Protein AF-A0A7R9F3F6-F1 (afdb_monomer)

Sequence (189 aa):
MHTLCLGWVWSHHSGGGHLGEFFTIHTPGDYVVSMATDPDNEYLFTGHTAGYVKTWLMKSYMVPEEHQSKVVMPKYRLQFPFLWKDRVEGRAKRAVREQPLPILLSSYRAHLEAVTHIEYLAESRIVISSSSDHTVRLWTVGGRYVGTLGTFHPWMNLQNDMEPQGPFRIPPDIKRVASSTTLKVNKQG

Structure (mmCIF, N/CA/C/O backbone):
data_AF-A0A7R9F3F6-F1
#
_entry.id   AF-A0A7R9F3F6-F1
#
loop_
_atom_site.group_PDB
_atom_site.id
_atom_site.type_symbol
_atom_site.label_atom_id
_atom_site.label_alt_id
_atom_site.label_comp_id
_atom_site.label_asym_id
_atom_site.label_entity_id
_atom_site.label_seq_id
_atom_site.pdbx_PDB_ins_code
_atom_site.Cartn_x
_atom_site.Cartn_y
_atom_site.Cartn_z
_atom_site.occupancy
_atom_site.B_iso_or_equiv
_atom_site.auth_seq_id
_atom_site.auth_comp_id
_atom_site.auth_asym_id
_atom_site.auth_atom_id
_atom_site.pdbx_PDB_model_num
ATOM 1 N N . MET A 1 1 ? 10.697 23.224 6.980 1.00 33.69 1 MET A N 1
ATOM 2 C CA . MET A 1 1 ? 9.275 22.947 6.689 1.00 33.69 1 MET A CA 1
ATOM 3 C C . MET A 1 1 ? 9.172 21.514 6.200 1.00 33.69 1 MET A C 1
ATOM 5 O O . MET A 1 1 ? 9.548 21.242 5.070 1.00 33.69 1 MET A O 1
ATOM 9 N N . HIS A 1 2 ? 8.788 20.579 7.071 1.00 37.72 2 HIS A N 1
ATOM 10 C CA . HIS A 1 2 ? 8.492 19.212 6.646 1.00 37.72 2 HIS A CA 1
ATOM 11 C C . HIS A 1 2 ? 7.093 19.219 6.037 1.00 37.72 2 HIS A C 1
ATOM 13 O O . HIS A 1 2 ? 6.129 19.480 6.749 1.00 37.72 2 HIS A O 1
ATOM 19 N N . THR A 1 3 ? 6.979 18.988 4.731 1.00 37.75 3 THR A N 1
ATOM 20 C CA . THR A 1 3 ? 5.676 18.775 4.104 1.00 37.75 3 THR A CA 1
ATOM 21 C C . THR A 1 3 ? 5.105 17.473 4.657 1.00 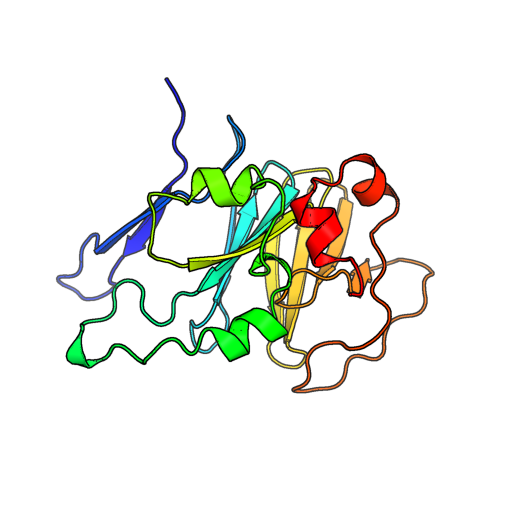37.75 3 THR A C 1
ATOM 23 O O . THR A 1 3 ? 5.650 16.396 4.413 1.00 37.75 3 THR A O 1
ATOM 26 N N . LEU A 1 4 ? 4.066 17.582 5.480 1.00 51.53 4 LEU A N 1
ATOM 27 C CA . LEU A 1 4 ? 3.307 16.447 5.985 1.00 51.53 4 LEU A CA 1
ATOM 28 C C . LEU A 1 4 ? 2.227 16.136 4.947 1.00 51.53 4 LEU A C 1
ATOM 30 O O . LEU A 1 4 ? 1.423 17.003 4.617 1.00 51.53 4 LEU A O 1
ATOM 34 N N . CYS A 1 5 ? 2.227 14.923 4.397 1.00 55.72 5 CYS A N 1
ATOM 35 C CA . CYS A 1 5 ? 1.107 14.442 3.596 1.00 55.72 5 CYS A CA 1
ATOM 36 C C . CYS A 1 5 ? 0.144 13.697 4.527 1.00 55.72 5 CYS A C 1
ATOM 38 O O . CYS A 1 5 ? 0.528 12.720 5.181 1.00 55.72 5 CYS A O 1
ATOM 40 N N . LEU A 1 6 ? -1.082 14.207 4.598 1.00 69.00 6 LEU A N 1
ATOM 41 C CA . LEU A 1 6 ? -2.168 13.710 5.436 1.00 69.00 6 LEU A CA 1
ATOM 42 C C . LEU A 1 6 ? -3.247 13.094 4.542 1.00 69.00 6 LEU A C 1
ATOM 44 O O . LEU A 1 6 ? -3.566 13.648 3.489 1.00 69.00 6 LEU A O 1
ATOM 48 N N . GLY A 1 7 ? -3.798 11.953 4.951 1.00 64.25 7 GLY A N 1
ATOM 49 C CA . GLY A 1 7 ? -5.061 11.442 4.421 1.00 64.25 7 GLY A CA 1
ATOM 50 C C . GLY A 1 7 ? -6.214 12.056 5.208 1.00 64.25 7 GLY A C 1
ATOM 51 O O . GLY A 1 7 ? -6.199 11.983 6.433 1.00 64.25 7 GLY A O 1
ATOM 52 N N . TRP A 1 8 ? -7.185 12.657 4.520 1.00 67.50 8 TRP A N 1
ATOM 53 C CA . TRP A 1 8 ? -8.327 13.340 5.135 1.00 67.50 8 TRP A CA 1
ATOM 54 C C . TRP A 1 8 ? -9.592 12.502 4.971 1.00 67.50 8 TRP A C 1
ATOM 56 O O . TRP A 1 8 ? -9.842 11.979 3.883 1.00 67.50 8 TRP A O 1
ATOM 66 N N . VAL A 1 9 ? -10.412 12.412 6.019 1.00 67.50 9 VAL A N 1
ATOM 67 C CA . VAL A 1 9 ? -11.717 11.737 5.970 1.00 67.50 9 VAL A CA 1
ATOM 68 C C . VAL A 1 9 ? -12.843 12.731 6.237 1.00 67.50 9 VAL A C 1
ATOM 70 O O . VAL A 1 9 ? -12.827 13.474 7.220 1.00 67.50 9 VAL A O 1
ATOM 73 N N . TRP A 1 10 ? -13.839 12.714 5.352 1.00 58.72 10 TRP A N 1
ATOM 74 C CA . TRP A 1 10 ? -14.970 13.639 5.351 1.00 58.72 10 TRP A CA 1
ATOM 75 C C . TRP A 1 10 ? -16.298 12.880 5.355 1.00 58.72 10 TRP A C 1
ATOM 77 O O . TRP A 1 10 ? -16.444 11.863 4.674 1.00 58.72 10 TRP A O 1
ATOM 87 N N . SER A 1 11 ? -17.281 13.397 6.094 1.00 64.06 11 SER A N 1
ATOM 88 C CA . SER A 1 11 ? -18.672 12.938 6.002 1.00 64.06 11 SER A CA 1
ATOM 89 C C . SER A 1 11 ? -19.415 13.693 4.899 1.00 64.06 11 SER A C 1
ATOM 91 O O . SER A 1 11 ? -19.304 14.911 4.809 1.00 64.06 11 SER A O 1
ATOM 93 N N . HIS A 1 12 ? -20.214 12.979 4.100 1.00 56.25 12 HIS A N 1
ATOM 94 C CA . HIS A 1 12 ? -21.051 13.561 3.041 1.00 56.25 12 HIS A CA 1
ATOM 95 C C . HIS A 1 12 ? -22.444 14.006 3.531 1.00 56.25 12 HIS A C 1
ATOM 97 O O . HIS A 1 12 ? -23.264 14.453 2.730 1.00 56.25 12 HIS A O 1
ATOM 103 N N . HIS A 1 13 ? -22.754 13.867 4.826 1.00 59.69 13 HIS A N 1
ATOM 104 C CA . HIS A 1 13 ? -24.037 14.315 5.375 1.00 59.69 13 HIS A CA 1
ATOM 105 C C . HIS A 1 13 ? -24.161 15.848 5.287 1.00 59.69 13 HIS A C 1
ATOM 107 O O . HIS A 1 13 ? -23.162 16.554 5.367 1.00 59.69 13 HIS A O 1
ATOM 113 N N . SER A 1 14 ? -25.376 16.393 5.185 1.00 54.81 14 SER A N 1
ATOM 114 C CA . SER A 1 14 ? -25.622 17.842 5.012 1.00 54.81 14 SER A CA 1
ATOM 115 C C . SER A 1 14 ? -25.168 18.729 6.186 1.00 54.81 14 SER A C 1
ATOM 117 O O . SER A 1 14 ? -25.105 19.945 6.047 1.00 54.81 14 SER A O 1
ATOM 119 N N . GLY A 1 15 ? -24.816 18.122 7.324 1.00 56.75 15 GLY A N 1
ATOM 120 C CA . GLY A 1 15 ? -24.130 18.755 8.462 1.00 56.75 15 GLY A CA 1
ATOM 121 C C . GLY A 1 15 ? -22.768 18.117 8.775 1.00 56.75 15 GLY A C 1
ATOM 122 O O . GLY A 1 15 ? -22.279 18.224 9.895 1.00 56.75 15 GLY A O 1
ATOM 123 N N . GLY A 1 16 ? -22.206 17.370 7.824 1.00 54.88 16 GLY A N 1
ATOM 124 C CA . GLY A 1 16 ? -20.934 16.669 7.943 1.00 54.88 16 GLY A CA 1
ATOM 125 C C . GLY A 1 16 ? -19.741 17.616 7.830 1.00 54.88 16 GLY A C 1
ATOM 126 O O . GLY A 1 16 ? -19.788 18.627 7.133 1.00 54.88 16 GLY A O 1
ATOM 127 N N . GLY A 1 17 ? -18.661 17.275 8.529 1.00 72.31 17 GLY A N 1
ATOM 128 C CA . GLY A 1 17 ? -17.404 18.017 8.519 1.00 72.31 17 GLY A CA 1
ATOM 129 C C . GLY A 1 17 ? -16.197 17.085 8.481 1.00 72.31 17 GLY A C 1
ATOM 130 O O . GLY A 1 17 ? -16.322 15.886 8.215 1.00 72.31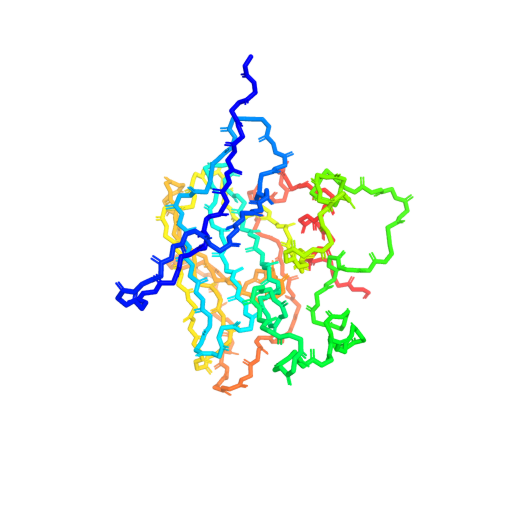 17 GLY A O 1
ATOM 131 N N . HIS A 1 18 ? -15.025 17.652 8.755 1.00 76.69 18 HIS A N 1
ATOM 132 C CA . HIS A 1 18 ? -13.788 16.900 8.927 1.00 76.69 18 HIS A CA 1
ATOM 133 C C . HIS A 1 18 ? -13.929 15.920 10.098 1.00 76.69 18 HIS A C 1
ATOM 135 O O . HIS A 1 18 ? -14.200 16.340 11.224 1.00 76.69 18 HIS A O 1
ATOM 141 N N . LEU A 1 19 ? -13.758 14.624 9.828 1.00 75.75 19 LEU A N 1
ATOM 142 C CA . LEU A 1 19 ? -13.844 13.576 10.849 1.00 75.75 19 LEU A CA 1
ATOM 143 C C . LEU A 1 19 ? -12.475 13.292 11.469 1.00 75.75 19 LEU A C 1
ATOM 145 O O . LEU A 1 19 ? -12.367 13.082 12.674 1.00 75.75 19 LEU A O 1
ATOM 149 N N . GLY A 1 20 ? -11.424 13.340 10.652 1.00 78.44 20 GLY A N 1
ATOM 150 C CA . GLY A 1 20 ? -10.050 13.296 11.116 1.00 78.44 20 GLY A CA 1
ATOM 151 C C . GLY A 1 20 ? -9.055 12.995 10.006 1.00 78.44 20 GLY A C 1
ATOM 152 O O . GLY A 1 20 ? -9.403 12.862 8.829 1.00 78.44 20 GLY A O 1
ATOM 153 N N . GLU A 1 21 ? -7.802 12.880 10.427 1.00 87.00 21 GLU A N 1
ATOM 154 C CA . GLU A 1 21 ? -6.649 12.754 9.551 1.00 87.00 21 GLU A CA 1
ATOM 155 C C . GLU A 1 21 ? -5.670 11.699 10.065 1.00 87.00 21 GLU A C 1
ATOM 157 O O . GLU A 1 21 ? -5.667 11.337 11.247 1.00 87.00 21 GLU A O 1
ATOM 162 N N . PHE A 1 22 ? -4.840 11.184 9.163 1.00 90.81 22 PHE A N 1
ATOM 163 C CA . PHE A 1 22 ? -3.745 10.293 9.519 1.00 90.81 22 PHE A CA 1
ATOM 164 C C . PHE A 1 22 ? -2.566 10.450 8.554 1.00 90.81 22 PHE A C 1
ATOM 166 O O . PHE A 1 22 ? -2.723 10.764 7.370 1.00 90.81 22 PHE A O 1
ATOM 173 N N . PHE A 1 23 ? -1.358 10.226 9.059 1.00 89.38 23 PHE A N 1
ATOM 174 C CA . PHE A 1 23 ? -0.125 10.253 8.288 1.00 89.38 23 PHE A CA 1
ATOM 175 C C . PHE A 1 23 ? -0.007 9.020 7.405 1.00 89.38 23 PHE A C 1
ATOM 177 O O . PHE A 1 23 ? -0.145 7.878 7.856 1.00 89.38 23 PHE A O 1
ATOM 184 N N . THR A 1 24 ? 0.324 9.259 6.139 1.00 86.81 24 THR A N 1
ATOM 185 C CA . THR A 1 24 ? 0.445 8.207 5.125 1.00 86.81 24 THR A CA 1
ATOM 186 C C . THR A 1 24 ? 1.886 7.993 4.665 1.00 86.81 24 THR A C 1
ATOM 188 O O . THR A 1 24 ? 2.233 6.916 4.175 1.00 86.81 24 THR A O 1
ATOM 191 N N . ILE A 1 25 ? 2.761 8.985 4.839 1.00 88.69 25 ILE A N 1
ATOM 192 C CA . ILE A 1 25 ? 4.124 8.994 4.293 1.00 88.69 25 ILE A CA 1
ATOM 193 C C . ILE A 1 25 ? 5.174 8.499 5.288 1.00 88.69 25 ILE A C 1
ATOM 195 O O . ILE A 1 25 ? 5.030 8.588 6.500 1.00 88.69 25 ILE A O 1
ATOM 199 N N . HIS A 1 26 ? 6.271 7.964 4.755 1.00 87.06 26 HIS A N 1
ATOM 200 C CA . HIS A 1 26 ? 7.421 7.506 5.551 1.00 87.06 26 HIS A CA 1
ATOM 201 C C . HIS A 1 26 ? 8.774 7.868 4.919 1.00 87.06 26 HIS A C 1
ATOM 203 O O . HIS A 1 26 ? 9.827 7.439 5.396 1.00 87.06 26 HIS A O 1
ATOM 209 N N . THR A 1 27 ? 8.736 8.633 3.826 1.00 83.69 27 THR A N 1
ATOM 210 C CA . THR A 1 27 ? 9.896 9.163 3.112 1.00 83.69 27 THR A CA 1
ATOM 211 C C . THR A 1 27 ? 9.677 10.670 2.945 1.00 83.69 27 THR A C 1
ATOM 213 O O . THR A 1 27 ? 8.577 11.064 2.562 1.00 83.69 27 THR A O 1
ATOM 216 N N . PRO A 1 28 ? 10.662 11.528 3.262 1.00 84.81 28 PRO A N 1
ATOM 217 C CA . PRO A 1 28 ? 10.527 12.967 3.050 1.00 84.81 28 PRO A CA 1
ATOM 218 C C . PRO A 1 28 ? 10.270 13.303 1.576 1.00 84.81 28 PRO A C 1
ATOM 220 O O . PRO A 1 28 ? 10.917 12.730 0.703 1.00 84.81 28 PRO A O 1
ATOM 223 N N . GLY A 1 29 ? 9.349 14.234 1.310 1.00 84.81 29 GLY A N 1
ATOM 224 C CA . GLY A 1 29 ? 8.980 14.640 -0.055 1.00 84.81 29 GLY A CA 1
ATOM 225 C C . GLY A 1 29 ? 8.086 13.644 -0.803 1.00 84.81 29 GLY A C 1
ATOM 226 O O . GLY A 1 29 ? 7.850 13.819 -1.995 1.00 84.81 29 GLY A O 1
ATOM 227 N N . ASP A 1 30 ? 7.605 12.606 -0.119 1.00 91.38 30 ASP A N 1
ATOM 228 C CA . ASP A 1 30 ? 6.607 11.680 -0.644 1.00 91.38 30 ASP A CA 1
ATOM 229 C C . ASP A 1 30 ? 5.192 12.252 -0.471 1.00 91.38 30 ASP A C 1
ATOM 231 O O . ASP A 1 30 ? 4.932 12.994 0.480 1.00 91.38 30 ASP A O 1
ATOM 235 N N . TYR A 1 31 ? 4.277 11.886 -1.366 1.00 92.94 31 TYR A N 1
ATOM 236 C CA . TYR A 1 31 ? 2.870 12.292 -1.327 1.00 92.94 31 TYR A CA 1
ATOM 237 C C . TYR A 1 31 ? 1.980 11.148 -1.788 1.00 92.94 31 TYR A C 1
ATOM 239 O O . TYR A 1 31 ? 2.375 10.371 -2.657 1.00 92.94 31 TYR A O 1
ATOM 247 N N . VAL A 1 32 ? 0.765 11.074 -1.248 1.00 96.00 32 VAL A N 1
ATOM 248 C CA . VAL A 1 32 ? -0.289 10.223 -1.808 1.00 96.00 32 VAL A CA 1
ATOM 249 C C . VAL A 1 32 ? -0.866 10.919 -3.034 1.00 96.00 32 VAL A C 1
ATOM 251 O O . VAL A 1 32 ? -1.263 12.078 -2.960 1.00 96.00 32 VAL A O 1
ATOM 254 N N . VAL A 1 33 ? -0.892 10.211 -4.157 1.00 96.06 33 VAL A N 1
ATOM 255 C CA . VAL A 1 33 ? -1.382 10.714 -5.453 1.00 96.06 33 VAL A CA 1
ATOM 256 C C . VAL A 1 33 ? -2.526 9.884 -6.021 1.00 96.06 33 VAL A C 1
ATOM 258 O O . VAL A 1 33 ? -3.222 10.342 -6.920 1.00 96.06 33 VAL A O 1
ATOM 261 N N . SER A 1 34 ? -2.749 8.684 -5.492 1.00 96.50 34 SER A N 1
ATOM 262 C CA . SER A 1 34 ? -3.860 7.817 -5.876 1.00 96.50 34 SER A CA 1
ATOM 263 C C . SER A 1 34 ? -4.370 7.040 -4.667 1.00 96.50 34 SER A C 1
ATOM 265 O O . SER A 1 34 ? -3.609 6.718 -3.749 1.00 96.50 34 SER A O 1
ATOM 267 N N . MET A 1 35 ? -5.675 6.774 -4.638 1.00 97.38 35 MET A N 1
ATOM 268 C CA . MET A 1 35 ? -6.341 6.055 -3.555 1.00 97.38 35 MET A CA 1
ATOM 269 C C . MET A 1 35 ? -7.449 5.168 -4.123 1.00 97.38 35 MET A C 1
ATOM 271 O O . MET A 1 35 ? -8.126 5.571 -5.065 1.00 97.38 35 MET A O 1
ATOM 275 N N . ALA A 1 36 ? -7.646 3.995 -3.529 1.00 97.44 36 ALA A N 1
ATOM 276 C CA . ALA A 1 36 ? -8.754 3.092 -3.834 1.00 97.44 36 ALA A CA 1
ATOM 277 C C . ALA A 1 36 ? -9.196 2.349 -2.571 1.00 97.44 36 ALA A C 1
ATOM 279 O O . ALA A 1 36 ? -8.427 2.234 -1.616 1.00 97.44 36 ALA A O 1
ATOM 280 N N . THR A 1 37 ? -10.416 1.825 -2.576 1.00 97.12 37 THR A N 1
ATOM 281 C CA . THR A 1 37 ? -10.992 1.043 -1.473 1.00 97.12 37 THR A CA 1
ATOM 282 C C . THR A 1 37 ? -11.588 -0.254 -2.011 1.00 97.12 37 THR A C 1
ATOM 284 O O . THR A 1 37 ? -11.842 -0.366 -3.213 1.00 97.12 37 THR A O 1
ATOM 287 N N . ASP A 1 38 ? -11.785 -1.241 -1.145 1.00 95.44 38 ASP A N 1
ATOM 288 C CA . ASP A 1 38 ? -12.589 -2.421 -1.457 1.00 95.44 38 ASP A CA 1
ATOM 289 C C . ASP A 1 38 ? -14.094 -2.144 -1.242 1.00 95.44 38 ASP A C 1
ATOM 291 O O . ASP A 1 38 ? -14.447 -1.173 -0.566 1.00 95.44 38 ASP A O 1
ATOM 295 N N . PRO A 1 39 ? -15.005 -2.975 -1.790 1.00 94.06 39 PRO A N 1
ATOM 296 C CA . PRO A 1 39 ? -16.452 -2.756 -1.674 1.00 94.06 39 PRO A CA 1
ATOM 297 C C . PRO A 1 39 ? -16.965 -2.654 -0.230 1.00 94.06 39 PRO A C 1
ATOM 299 O O . PRO A 1 39 ? -17.932 -1.939 0.024 1.00 94.06 39 PRO A O 1
ATOM 302 N N . ASP A 1 40 ? -16.297 -3.330 0.710 1.00 91.81 40 ASP A N 1
ATOM 303 C CA . ASP A 1 40 ? -16.667 -3.347 2.128 1.00 91.81 40 ASP A CA 1
ATOM 304 C C . ASP A 1 40 ? -16.021 -2.208 2.939 1.00 91.81 40 ASP A C 1
ATOM 306 O O . ASP A 1 40 ? -16.283 -2.077 4.137 1.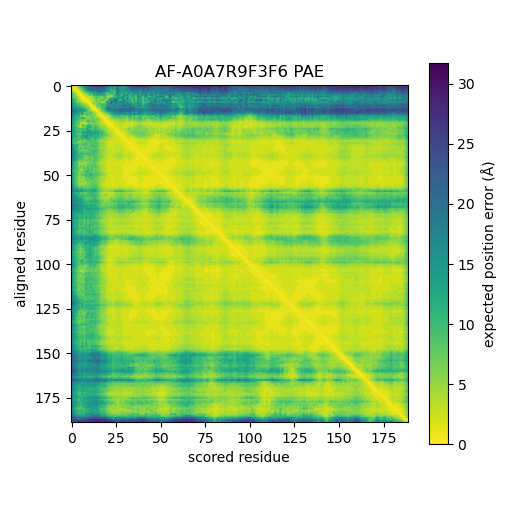00 91.81 40 ASP A O 1
ATOM 310 N N . ASN A 1 41 ? -15.169 -1.382 2.318 1.00 91.06 41 ASN A N 1
ATOM 311 C CA . ASN A 1 41 ? -14.328 -0.385 2.991 1.00 91.06 41 ASN A CA 1
ATOM 312 C C . ASN A 1 41 ? -13.512 -0.972 4.162 1.00 91.06 41 ASN A C 1
ATOM 314 O O . ASN A 1 41 ? -13.267 -0.302 5.170 1.00 91.06 41 ASN A O 1
ATOM 318 N N . GLU A 1 42 ? -13.085 -2.233 4.056 1.00 93.19 42 GLU A N 1
ATOM 319 C CA . GLU A 1 42 ? -12.166 -2.853 5.010 1.00 93.19 42 GLU A CA 1
ATOM 320 C C . GLU A 1 42 ? -10.741 -2.321 4.791 1.00 93.19 42 GLU A C 1
ATOM 322 O O . GLU A 1 42 ? -10.014 -2.086 5.764 1.00 93.19 42 GLU A O 1
ATOM 327 N N . TYR A 1 43 ? -10.359 -2.069 3.539 1.00 96.06 43 TYR A N 1
ATOM 328 C CA . TYR A 1 43 ? -9.021 -1.675 3.121 1.00 96.06 43 TYR A CA 1
ATOM 329 C C . TYR A 1 43 ? -9.015 -0.352 2.368 1.00 96.06 43 TYR A C 1
ATOM 331 O O . TYR A 1 43 ? -9.742 -0.161 1.403 1.00 96.06 43 TYR A O 1
ATOM 339 N N . LEU A 1 44 ? -8.074 0.514 2.730 1.00 97.38 44 LEU A N 1
ATOM 340 C CA . LEU A 1 44 ? -7.691 1.651 1.904 1.00 97.38 44 LEU A CA 1
ATOM 341 C C . LEU A 1 44 ? -6.315 1.397 1.291 1.00 97.38 44 LEU A C 1
ATOM 343 O O . LEU A 1 44 ? -5.332 1.173 2.004 1.00 97.38 44 LEU A O 1
ATOM 347 N N . PHE A 1 45 ? -6.238 1.479 -0.030 1.00 97.88 45 PHE A N 1
ATOM 348 C CA . PHE A 1 45 ? -5.004 1.405 -0.799 1.00 97.88 45 PHE A CA 1
ATOM 349 C C . PHE A 1 45 ? -4.544 2.815 -1.149 1.00 97.88 45 PHE A C 1
ATOM 351 O O . PHE A 1 45 ? -5.322 3.599 -1.687 1.00 97.88 45 PHE A O 1
ATOM 358 N N . THR A 1 46 ? -3.286 3.148 -0.863 1.00 98.12 46 THR A N 1
ATOM 359 C CA . THR A 1 46 ? -2.705 4.454 -1.208 1.00 98.12 46 THR A CA 1
ATOM 360 C C . THR A 1 46 ? -1.478 4.283 -2.090 1.00 98.12 46 THR A C 1
ATOM 362 O O . THR A 1 46 ? -0.593 3.478 -1.788 1.00 98.12 46 THR A O 1
ATOM 365 N N . GLY A 1 47 ? -1.422 5.054 -3.173 1.00 97.62 47 GLY A N 1
ATOM 366 C CA . GLY A 1 47 ? -0.329 5.109 -4.134 1.00 97.62 47 GLY A CA 1
ATOM 367 C C . GLY A 1 47 ? 0.460 6.393 -3.987 1.00 97.62 47 GLY A C 1
ATOM 368 O O . GLY A 1 47 ? -0.103 7.477 -3.837 1.00 97.62 47 GLY A O 1
ATOM 369 N N . HIS A 1 48 ? 1.778 6.248 -3.980 1.00 97.50 48 HIS A N 1
ATOM 370 C CA . HIS A 1 48 ? 2.698 7.295 -3.566 1.00 97.50 48 HIS A CA 1
ATOM 371 C C . HIS A 1 48 ? 3.568 7.798 -4.724 1.00 97.50 48 HIS A C 1
ATOM 373 O O . HIS A 1 48 ? 3.896 7.038 -5.640 1.00 97.50 48 HIS A O 1
ATOM 379 N N . THR A 1 49 ? 4.013 9.057 -4.659 1.00 96.81 49 THR A N 1
ATOM 380 C CA . THR A 1 49 ? 4.970 9.630 -5.627 1.00 96.81 49 THR A CA 1
ATOM 381 C C . THR A 1 49 ? 6.308 8.904 -5.599 1.00 96.81 49 THR A C 1
ATOM 383 O O . THR A 1 49 ? 6.941 8.722 -6.635 1.00 96.81 49 THR A O 1
ATOM 386 N N . ALA A 1 50 ? 6.716 8.397 -4.435 1.00 95.00 50 ALA A N 1
ATOM 387 C CA . ALA A 1 50 ? 7.884 7.543 -4.298 1.00 95.00 50 ALA A CA 1
ATOM 388 C C . ALA A 1 50 ? 7.604 6.071 -4.674 1.00 95.00 50 ALA A C 1
ATOM 390 O O . ALA A 1 50 ? 8.265 5.190 -4.136 1.00 95.00 50 ALA A O 1
ATOM 391 N N . GLY A 1 51 ? 6.619 5.746 -5.515 1.00 95.62 51 GLY A N 1
ATOM 392 C CA . GLY A 1 51 ? 6.391 4.381 -6.023 1.00 95.62 51 GLY A CA 1
ATOM 393 C C . GLY A 1 51 ? 5.996 3.336 -4.977 1.00 95.62 51 GLY A C 1
ATOM 394 O O . GLY A 1 51 ? 6.086 2.131 -5.224 1.00 95.62 51 GLY A O 1
ATOM 395 N N . TYR A 1 52 ? 5.601 3.776 -3.784 1.00 96.50 52 TYR A N 1
ATOM 396 C CA . TYR A 1 52 ? 5.084 2.897 -2.743 1.00 96.50 52 TYR A CA 1
ATOM 397 C C . TYR A 1 52 ? 3.585 2.689 -2.911 1.00 96.50 52 TYR A C 1
ATOM 399 O O . TYR A 1 52 ? 2.848 3.616 -3.239 1.00 96.50 52 TYR A O 1
ATOM 407 N N . VAL A 1 53 ? 3.148 1.475 -2.597 1.00 97.44 53 VAL A N 1
ATOM 408 C CA . VAL A 1 53 ? 1.751 1.189 -2.295 1.00 97.44 53 VAL A CA 1
ATOM 409 C C . VAL A 1 53 ? 1.660 0.813 -0.823 1.00 97.44 53 VAL A C 1
ATOM 411 O O . VAL A 1 53 ? 2.516 0.094 -0.282 1.00 97.44 53 VAL A O 1
ATOM 414 N N . LYS A 1 54 ? 0.640 1.343 -0.155 1.00 97.25 54 LYS A N 1
ATOM 415 C CA . LYS A 1 54 ? 0.309 1.004 1.227 1.00 97.25 54 LYS A CA 1
ATOM 416 C C . LYS A 1 54 ? -1.127 0.531 1.315 1.00 97.25 54 LYS A C 1
ATOM 418 O O . LYS A 1 54 ? -1.978 0.983 0.558 1.00 97.25 54 LYS A O 1
ATOM 423 N N . THR A 1 55 ? -1.363 -0.348 2.277 1.00 97.62 55 THR A N 1
ATOM 424 C CA . THR A 1 55 ? -2.688 -0.880 2.587 1.00 97.62 55 THR A CA 1
ATOM 425 C C . THR A 1 55 ? -2.988 -0.591 4.047 1.00 97.62 55 THR A C 1
ATOM 427 O O . THR A 1 55 ? -2.190 -0.950 4.920 1.00 97.62 55 THR A O 1
ATOM 430 N N . TRP A 1 56 ? -4.123 0.043 4.309 1.00 97.06 56 TRP A N 1
ATOM 431 C CA . TRP A 1 56 ? -4.569 0.474 5.631 1.00 97.06 56 TRP A CA 1
ATOM 432 C C . TRP A 1 56 ? -5.859 -0.245 6.010 1.00 97.06 56 TRP A C 1
ATOM 434 O O . TRP A 1 56 ? -6.732 -0.410 5.164 1.00 97.06 56 TRP A O 1
ATOM 444 N N . LEU A 1 57 ? -5.987 -0.658 7.271 1.00 95.88 57 LEU A N 1
ATOM 445 C CA . LEU A 1 57 ? -7.229 -1.214 7.808 1.00 95.88 57 LEU A CA 1
ATOM 446 C C . LEU A 1 57 ? -8.168 -0.081 8.222 1.00 95.88 57 LEU A C 1
ATOM 448 O O . LEU A 1 57 ? -7.882 0.626 9.192 1.00 95.88 57 LEU A O 1
ATOM 452 N N . MET A 1 58 ? -9.301 0.036 7.538 1.00 93.44 58 MET A N 1
ATOM 453 C CA . MET A 1 58 ? -10.288 1.100 7.756 1.00 93.44 58 MET A CA 1
ATOM 454 C C . MET A 1 58 ? -11.475 0.666 8.622 1.00 93.44 58 MET A C 1
ATOM 456 O O . MET A 1 58 ? -12.180 1.516 9.152 1.00 93.44 58 MET A O 1
ATOM 460 N N . LYS A 1 59 ? -11.642 -0.641 8.860 1.00 87.12 59 LYS A N 1
ATOM 461 C CA . LYS A 1 59 ? -12.793 -1.265 9.546 1.00 87.12 59 LYS A CA 1
ATOM 462 C C . LYS A 1 59 ? -13.212 -0.655 10.899 1.00 87.12 59 LYS A C 1
ATOM 464 O O . LYS A 1 59 ? -14.355 -0.815 11.317 1.00 87.12 59 LYS A O 1
ATOM 469 N N . SER A 1 60 ? -12.294 -0.001 11.604 1.00 83.44 60 SER A N 1
ATOM 470 C CA . SER A 1 60 ? -12.552 0.642 12.905 1.00 83.44 60 SER A CA 1
ATOM 471 C C . SER A 1 60 ? -12.159 2.120 12.916 1.00 83.44 60 SER A C 1
ATOM 473 O O . SER A 1 60 ? -12.149 2.749 13.971 1.00 83.44 60 SER A O 1
ATOM 475 N N . TYR A 1 61 ? -11.776 2.679 11.770 1.00 88.81 61 TYR A N 1
ATOM 476 C CA . TYR A 1 61 ? -11.315 4.055 11.682 1.00 88.81 61 TYR A CA 1
ATOM 477 C C . TYR A 1 61 ? -12.502 4.992 11.469 1.00 88.81 61 TYR A C 1
ATOM 479 O O . TYR A 1 61 ? -13.235 4.845 10.498 1.00 88.81 61 TYR A O 1
ATOM 487 N N . MET A 1 62 ? -12.680 5.956 12.378 1.00 84.44 62 MET A N 1
ATOM 488 C CA . MET A 1 62 ? -13.779 6.935 12.346 1.00 84.44 62 MET A CA 1
ATOM 489 C C . MET A 1 62 ? -15.187 6.313 12.378 1.00 84.44 62 MET A C 1
ATOM 491 O O . MET A 1 62 ? -16.152 6.916 11.916 1.00 84.44 62 MET A O 1
ATOM 495 N N . VAL A 1 63 ? -15.310 5.116 12.961 1.00 85.00 63 VAL A N 1
ATOM 496 C CA . VAL A 1 63 ? -16.591 4.439 13.202 1.00 85.00 63 VAL A CA 1
ATOM 497 C C . VAL A 1 63 ? -16.993 4.641 14.673 1.00 85.00 63 VAL A C 1
ATOM 499 O O . VAL A 1 63 ? -16.143 4.430 15.547 1.00 85.00 63 VAL A O 1
ATOM 502 N N . PRO A 1 64 ? -18.251 5.028 14.978 1.00 84.69 64 PRO A N 1
ATOM 503 C CA . PRO A 1 64 ? -18.748 5.127 16.354 1.00 84.69 64 PRO A CA 1
ATOM 504 C C . PRO A 1 64 ? -18.529 3.828 17.136 1.00 84.69 64 PRO A C 1
ATOM 506 O O . PRO A 1 64 ? -18.680 2.749 16.571 1.00 84.69 64 PRO A O 1
ATOM 509 N N . GLU A 1 65 ? -18.194 3.917 18.425 1.00 82.88 65 GLU A N 1
ATOM 510 C CA . GLU A 1 65 ? -17.803 2.761 19.257 1.00 82.88 65 GLU A CA 1
ATOM 511 C C . GLU A 1 65 ? -18.850 1.633 19.258 1.00 82.88 65 GLU A C 1
ATOM 513 O O . GLU A 1 65 ? -18.507 0.461 19.142 1.00 82.88 65 GLU A O 1
ATOM 518 N N . GLU A 1 66 ? -20.130 1.998 19.261 1.00 85.38 66 GLU A N 1
ATOM 519 C CA . GLU A 1 66 ? -21.282 1.091 19.150 1.00 85.38 66 GLU A CA 1
ATOM 520 C C . GLU A 1 66 ? -21.305 0.249 17.854 1.00 85.38 66 GLU A C 1
ATOM 522 O O . GLU A 1 66 ? -21.836 -0.860 17.844 1.00 85.38 66 GLU A O 1
ATOM 527 N N . HIS A 1 67 ? -20.697 0.750 16.774 1.00 82.00 67 HIS A N 1
ATOM 528 C CA . HIS A 1 67 ? -20.622 0.109 15.459 1.00 82.00 67 HIS A CA 1
ATOM 529 C C . HIS A 1 67 ? -19.228 -0.474 15.168 1.00 82.00 67 HIS A C 1
ATOM 531 O O . HIS A 1 67 ? -18.996 -1.034 14.092 1.00 82.00 67 HIS A O 1
ATOM 537 N N . GLN A 1 68 ? -18.272 -0.357 16.098 1.00 82.62 68 GLN A N 1
ATOM 538 C CA . GLN A 1 68 ? -16.927 -0.883 15.892 1.00 82.62 68 GLN A CA 1
ATOM 539 C C . GLN A 1 68 ? -16.923 -2.409 15.961 1.00 82.62 68 GLN A C 1
ATOM 541 O O . GLN A 1 68 ? -17.196 -3.032 16.986 1.00 82.62 68 GLN A O 1
ATOM 546 N N . SER A 1 69 ? -16.521 -3.036 14.859 1.00 81.50 69 SER A N 1
ATOM 547 C CA . SER A 1 69 ? -16.244 -4.470 14.858 1.00 81.50 69 SER A CA 1
ATOM 548 C C . SER A 1 69 ? -14.868 -4.768 15.465 1.00 81.50 69 SER A C 1
ATOM 550 O O . SER A 1 69 ? -13.890 -4.046 15.252 1.00 81.50 69 SER A O 1
ATOM 552 N N . LYS A 1 70 ? -14.768 -5.873 16.211 1.00 84.56 70 LYS A N 1
ATOM 553 C CA . LYS A 1 70 ? -13.504 -6.309 16.814 1.00 84.56 70 LYS A CA 1
ATOM 554 C C . LYS A 1 70 ? -12.493 -6.709 15.736 1.00 84.56 70 LYS A C 1
ATOM 556 O O . LYS A 1 70 ? -12.713 -7.647 14.969 1.00 84.56 70 LYS A O 1
ATOM 561 N N . VAL A 1 71 ? -11.327 -6.064 15.743 1.00 89.00 71 VAL A N 1
ATOM 562 C CA . VAL A 1 71 ? -10.213 -6.401 14.847 1.00 89.00 71 VAL A CA 1
ATOM 563 C C . VAL A 1 71 ? -9.552 -7.715 15.279 1.00 89.00 71 VAL A C 1
ATOM 565 O O . VAL A 1 71 ? -8.847 -7.792 16.287 1.00 89.00 71 VAL A O 1
ATOM 568 N N . VAL A 1 72 ? -9.735 -8.771 14.483 1.00 90.88 72 VAL A N 1
ATOM 569 C CA . VAL A 1 72 ? -9.099 -10.080 14.701 1.00 90.88 72 VAL A CA 1
ATOM 570 C C . VAL A 1 72 ? -7.699 -10.091 14.081 1.00 90.88 72 VAL A C 1
ATOM 572 O O . VAL A 1 72 ? -7.485 -10.561 12.965 1.00 90.88 72 VAL A O 1
ATOM 575 N N . MET A 1 73 ? -6.715 -9.581 14.824 1.00 91.94 73 MET A N 1
ATOM 576 C CA . MET A 1 73 ? -5.324 -9.480 14.356 1.00 91.94 73 MET A CA 1
ATOM 577 C C . MET A 1 73 ? -4.688 -10.790 13.840 1.00 91.94 73 MET A C 1
ATOM 579 O O . MET A 1 73 ? -3.880 -10.703 12.915 1.00 91.94 73 MET A O 1
ATOM 583 N N . PRO A 1 74 ? -4.991 -11.996 14.371 1.00 93.50 74 PRO A N 1
ATOM 584 C CA . PRO A 1 74 ? -4.468 -13.242 13.804 1.00 93.50 74 PRO A CA 1
ATOM 585 C C . PRO A 1 74 ? -4.799 -13.441 12.316 1.00 93.50 74 PRO A C 1
ATOM 587 O O . PRO A 1 74 ? -3.907 -13.825 11.563 1.00 93.50 74 PRO A O 1
ATOM 590 N N . LYS A 1 75 ? -6.019 -13.093 11.870 1.00 91.31 75 LYS A N 1
ATOM 591 C CA . LYS A 1 75 ? -6.429 -13.152 10.451 1.00 91.31 75 LYS A CA 1
ATOM 592 C C . LYS A 1 75 ? -5.507 -12.284 9.592 1.00 91.31 75 LYS A C 1
ATOM 594 O O . LYS A 1 75 ? -4.904 -12.763 8.637 1.00 91.31 75 LYS A O 1
ATOM 599 N N . TYR A 1 76 ? -5.332 -11.023 9.984 1.00 93.69 76 TYR A N 1
ATOM 600 C CA . TYR A 1 76 ? -4.497 -10.080 9.241 1.00 93.69 76 TYR A CA 1
ATOM 601 C C . TYR A 1 76 ? -3.016 -10.473 9.263 1.00 93.69 76 TYR A C 1
ATOM 603 O O . TYR A 1 76 ? -2.318 -10.295 8.275 1.00 93.69 76 TYR A O 1
ATOM 611 N N . ARG A 1 77 ? -2.506 -11.072 10.344 1.00 93.00 77 ARG A N 1
ATOM 612 C CA . ARG A 1 77 ? -1.115 -11.555 10.366 1.00 93.00 77 ARG A CA 1
ATOM 613 C C . ARG A 1 77 ? -0.857 -12.702 9.391 1.00 93.00 77 ARG A C 1
ATOM 615 O O . ARG A 1 77 ? 0.274 -12.825 8.937 1.00 93.00 77 ARG A O 1
ATOM 622 N N . LEU A 1 78 ? -1.856 -13.521 9.064 1.00 89.06 78 LEU A N 1
ATOM 623 C CA . LEU A 1 78 ? -1.714 -14.567 8.044 1.00 89.06 78 LEU A CA 1
ATOM 624 C C . LEU A 1 78 ? -1.658 -13.967 6.633 1.00 89.06 78 LEU A C 1
ATOM 626 O O . LEU A 1 78 ? -0.844 -14.385 5.813 1.00 89.06 78 LEU A O 1
ATOM 630 N N . GLN A 1 79 ? -2.481 -12.951 6.376 1.00 90.12 79 GLN A N 1
ATOM 631 C CA . GLN A 1 79 ? -2.594 -12.319 5.061 1.00 90.12 79 GLN A CA 1
ATOM 632 C C . GLN A 1 79 ? -1.481 -11.296 4.778 1.00 90.12 79 GLN A C 1
ATOM 634 O O . GLN A 1 79 ? -1.014 -11.181 3.645 1.00 90.12 79 GLN A O 1
ATOM 639 N N . PHE A 1 80 ? -1.011 -10.584 5.806 1.00 93.69 80 PHE A N 1
ATOM 640 C CA . PHE A 1 80 ? -0.088 -9.458 5.687 1.00 93.69 80 PHE A CA 1
ATOM 641 C C . PHE A 1 80 ? 1.257 -9.746 6.377 1.00 93.69 80 PHE A C 1
ATOM 643 O O . PHE A 1 80 ? 1.420 -9.459 7.570 1.00 93.69 80 PHE A O 1
ATOM 650 N N . PRO A 1 81 ? 2.284 -10.222 5.638 1.00 91.12 81 PRO A N 1
ATOM 651 C CA . PRO A 1 81 ? 3.613 -10.491 6.201 1.00 91.12 81 PRO A CA 1
ATOM 652 C C . PRO A 1 81 ? 4.264 -9.275 6.850 1.00 91.12 81 PRO A C 1
ATOM 654 O O . PRO A 1 81 ? 5.078 -9.394 7.768 1.00 91.12 81 PRO A O 1
ATOM 657 N N . PHE A 1 82 ? 3.898 -8.076 6.395 1.00 92.38 82 PHE A N 1
ATOM 658 C CA . PHE A 1 82 ? 4.340 -6.821 6.985 1.00 92.38 82 PHE A CA 1
ATOM 659 C C . PHE A 1 82 ? 4.118 -6.798 8.507 1.00 92.38 82 PHE A C 1
ATOM 661 O O . PHE A 1 82 ? 5.030 -6.402 9.237 1.00 92.38 82 PHE A O 1
ATOM 668 N N . LEU A 1 83 ? 2.997 -7.332 9.005 1.00 92.75 83 LEU A N 1
ATOM 669 C CA . LEU A 1 83 ? 2.634 -7.349 10.428 1.00 92.75 83 LEU A CA 1
ATOM 670 C C . LEU A 1 83 ? 3.457 -8.312 11.296 1.00 92.75 83 LEU A C 1
ATOM 672 O O . LEU A 1 83 ? 3.361 -8.249 12.524 1.00 92.75 83 LEU A O 1
ATOM 676 N N . TRP A 1 84 ? 4.273 -9.194 10.713 1.00 90.75 84 TRP A N 1
ATOM 677 C CA . TRP A 1 84 ? 5.112 -10.099 11.503 1.00 90.75 84 TRP A CA 1
ATOM 678 C C . TRP A 1 84 ? 6.136 -9.331 12.340 1.00 90.75 84 TRP A C 1
ATOM 680 O O . TRP A 1 84 ? 6.502 -8.195 12.013 1.00 90.75 84 TRP A O 1
ATOM 690 N N . LYS A 1 85 ? 6.624 -9.962 13.408 1.00 87.56 85 LYS A N 1
ATOM 691 C CA . LYS A 1 85 ? 7.640 -9.372 14.283 1.00 87.56 85 LYS A CA 1
ATOM 692 C C . LYS A 1 85 ? 8.921 -9.102 13.490 1.00 87.56 85 LYS A C 1
ATOM 694 O O . LYS A 1 85 ? 9.390 -9.967 12.756 1.00 87.56 85 LYS A O 1
ATOM 699 N N . ASP A 1 86 ? 9.467 -7.899 13.634 1.00 85.31 86 ASP A N 1
ATOM 700 C CA . ASP A 1 86 ? 10.739 -7.526 13.021 1.00 85.31 86 ASP A CA 1
ATOM 701 C C . ASP A 1 86 ? 11.870 -7.627 14.041 1.00 85.31 86 ASP A C 1
ATOM 703 O O . ASP A 1 86 ? 11.683 -7.326 15.219 1.00 85.31 86 ASP A O 1
ATOM 707 N N . ARG A 1 87 ? 13.067 -8.004 13.578 1.00 84.25 87 ARG A N 1
ATOM 708 C CA . ARG A 1 87 ? 14.294 -7.854 14.375 1.00 84.25 87 ARG A CA 1
ATOM 709 C C . ARG A 1 87 ? 14.692 -6.380 14.506 1.00 84.25 87 ARG A C 1
ATOM 711 O O . ARG A 1 87 ? 15.199 -5.977 15.544 1.00 84.25 87 ARG A O 1
ATOM 718 N N . VAL A 1 88 ? 14.472 -5.599 13.446 1.00 85.69 88 VAL A N 1
ATOM 719 C CA . VAL A 1 88 ? 14.709 -4.151 13.379 1.00 85.69 88 VAL A CA 1
ATOM 720 C C . VAL A 1 88 ? 13.539 -3.512 12.641 1.00 85.69 88 VAL A C 1
ATOM 722 O O . VAL A 1 88 ? 13.226 -3.913 11.519 1.00 85.69 88 VAL A O 1
ATOM 725 N N . GLU A 1 89 ? 12.898 -2.518 13.251 1.00 86.00 89 GLU A N 1
ATOM 726 C CA . GLU A 1 89 ? 11.722 -1.872 12.668 1.00 86.00 89 GLU A CA 1
ATOM 727 C C . GLU A 1 89 ? 12.058 -1.073 11.400 1.00 86.00 89 GLU A C 1
ATOM 729 O O . GLU A 1 89 ? 12.888 -0.153 11.384 1.00 86.00 89 GLU A O 1
ATOM 734 N N . GLY A 1 90 ? 11.364 -1.409 10.311 1.00 86.81 90 GLY A N 1
ATOM 735 C CA . GLY A 1 90 ? 11.463 -0.689 9.045 1.00 86.81 90 GLY A CA 1
ATOM 736 C C . GLY A 1 90 ? 10.938 0.748 9.138 1.00 86.81 90 GLY A C 1
ATOM 737 O O . GLY A 1 90 ? 10.119 1.077 9.996 1.00 86.81 90 GLY A O 1
ATOM 738 N N . ARG A 1 91 ? 11.375 1.612 8.209 1.00 90.19 91 ARG A N 1
ATOM 739 C CA . ARG A 1 91 ? 10.976 3.036 8.158 1.00 90.19 91 ARG A CA 1
ATOM 740 C C . ARG A 1 91 ? 9.457 3.226 8.175 1.00 90.19 91 ARG A C 1
ATOM 742 O O . ARG A 1 91 ? 8.968 4.059 8.922 1.00 90.19 91 ARG A O 1
ATOM 749 N N . ALA 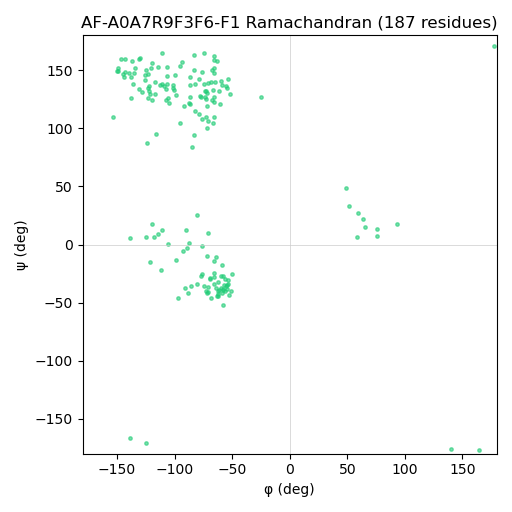A 1 92 ? 8.725 2.418 7.403 1.00 90.56 92 ALA A N 1
ATOM 750 C CA . ALA A 1 92 ? 7.269 2.501 7.329 1.00 90.56 92 ALA A CA 1
ATOM 751 C C . ALA A 1 92 ? 6.578 2.242 8.678 1.00 90.56 92 ALA A C 1
ATOM 753 O O . ALA A 1 92 ? 5.635 2.948 8.996 1.00 90.56 92 ALA A O 1
ATOM 754 N N . LYS A 1 93 ? 7.063 1.282 9.481 1.00 91.38 93 LYS A N 1
ATOM 755 C CA . LYS A 1 93 ? 6.509 1.013 10.820 1.00 91.38 93 LYS A CA 1
ATOM 756 C C . LYS A 1 93 ? 6.858 2.110 11.816 1.00 91.38 93 LYS A C 1
ATOM 758 O O . LYS A 1 93 ? 5.992 2.548 12.559 1.00 91.38 93 LYS A O 1
ATOM 763 N N . ARG A 1 94 ? 8.104 2.596 11.784 1.00 91.50 94 ARG A N 1
ATOM 764 C CA . ARG A 1 94 ? 8.533 3.714 12.636 1.00 91.50 94 ARG A CA 1
ATOM 765 C C . ARG A 1 94 ? 7.721 4.982 12.377 1.00 91.50 94 ARG A C 1
ATOM 767 O O . ARG A 1 94 ? 7.406 5.687 13.324 1.00 91.50 94 ARG A O 1
ATOM 774 N N . ALA A 1 95 ? 7.362 5.240 11.119 1.00 90.25 95 ALA A N 1
ATOM 775 C CA . ALA A 1 95 ? 6.573 6.409 10.735 1.00 90.25 95 ALA A CA 1
ATOM 776 C C . ALA A 1 95 ? 5.139 6.404 11.295 1.00 90.25 95 ALA A C 1
ATOM 778 O O . ALA A 1 95 ? 4.564 7.470 11.453 1.00 90.25 95 ALA A O 1
ATOM 779 N N . VAL A 1 96 ? 4.578 5.233 11.612 1.00 91.69 96 VAL A N 1
ATOM 780 C CA . VAL A 1 96 ? 3.198 5.093 12.120 1.00 91.69 96 VAL A CA 1
ATOM 781 C C . VAL A 1 96 ? 3.145 4.668 13.589 1.00 91.69 96 VAL A C 1
ATOM 783 O O . VAL A 1 96 ? 2.095 4.269 14.076 1.00 91.69 96 VAL A O 1
ATOM 786 N N . ARG A 1 97 ? 4.272 4.717 14.313 1.00 90.19 97 ARG A N 1
ATOM 787 C CA . ARG A 1 97 ? 4.353 4.225 15.698 1.00 90.19 97 ARG A CA 1
ATOM 788 C C . ARG A 1 97 ? 3.376 4.936 16.634 1.00 90.19 97 ARG A C 1
ATOM 790 O O . ARG A 1 97 ? 2.726 4.283 17.440 1.00 90.19 97 ARG A O 1
ATOM 797 N N . GLU A 1 98 ? 3.261 6.249 16.474 1.00 90.62 98 GLU A N 1
ATOM 798 C CA . GLU A 1 98 ? 2.378 7.111 17.269 1.00 90.62 98 GLU A CA 1
ATOM 799 C C . GLU A 1 98 ? 0.974 7.245 16.647 1.00 90.62 98 GLU A C 1
ATOM 801 O O . GLU A 1 98 ? 0.190 8.099 17.046 1.00 90.62 98 GLU A O 1
ATOM 806 N N . GLN A 1 99 ? 0.649 6.406 15.655 1.00 91.31 99 GLN A N 1
ATOM 807 C CA . GLN A 1 99 ? -0.621 6.416 14.935 1.00 91.31 99 GLN A CA 1
ATOM 808 C C . GLN A 1 99 ? -1.290 5.037 15.026 1.00 91.31 99 GLN A C 1
ATOM 810 O O . GLN A 1 99 ? -1.086 4.184 14.157 1.00 91.31 99 GLN A O 1
ATOM 815 N N . PRO A 1 100 ? -2.090 4.784 16.079 1.00 87.00 100 PRO A N 1
ATOM 816 C CA . PRO A 1 100 ? -2.685 3.468 16.304 1.00 87.00 100 PRO A CA 1
ATOM 817 C C . PRO A 1 100 ? -3.757 3.107 15.266 1.00 87.00 100 PRO A C 1
ATOM 819 O O . PRO A 1 100 ? -3.939 1.925 14.972 1.00 87.00 100 PRO A O 1
ATOM 822 N N . LEU A 1 101 ? -4.451 4.105 14.706 1.00 91.00 101 LEU A N 1
ATOM 823 C CA . LEU A 1 101 ? -5.461 3.942 13.663 1.00 91.00 101 LEU A CA 1
ATOM 824 C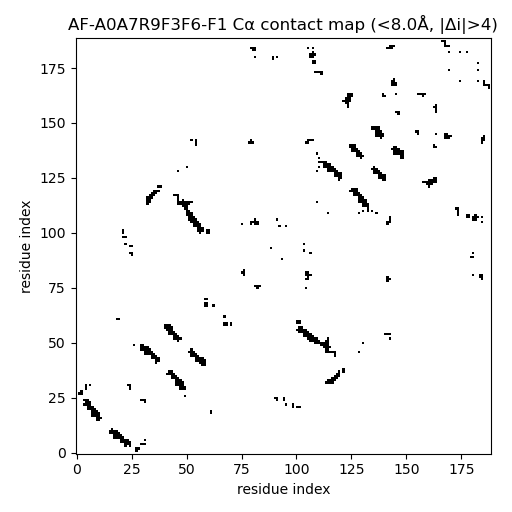 C . LEU A 1 101 ? -5.277 5.000 12.552 1.00 91.00 101 LEU A C 1
ATOM 826 O O . LEU A 1 101 ? -4.879 6.124 12.861 1.00 91.00 101 LEU A O 1
ATOM 830 N N . PRO A 1 102 ? -5.592 4.673 11.284 1.00 93.94 102 PRO A N 1
ATOM 831 C CA . PRO A 1 102 ? -5.868 3.324 10.79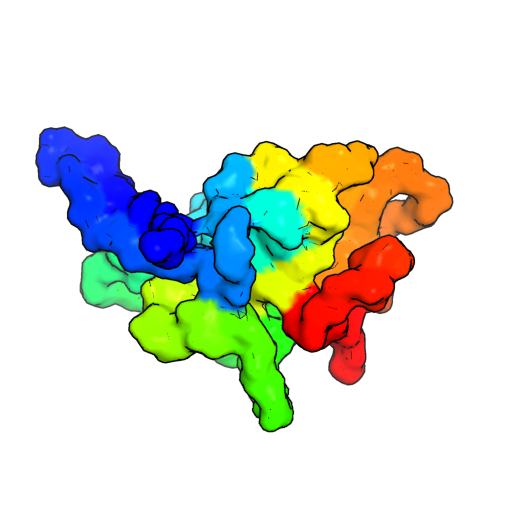3 1.00 93.94 102 PRO A CA 1
ATOM 832 C C . PRO A 1 102 ? -4.597 2.458 10.838 1.00 93.94 102 PRO A C 1
ATOM 834 O O . PRO A 1 102 ? -3.474 2.957 10.734 1.00 93.94 102 PRO A O 1
ATOM 837 N N . ILE A 1 103 ? -4.759 1.143 11.015 1.00 94.50 103 ILE A N 1
ATOM 838 C CA . ILE A 1 103 ? -3.611 0.231 11.144 1.00 94.50 103 ILE A CA 1
ATOM 839 C C . ILE A 1 103 ? -2.952 0.063 9.774 1.00 94.50 103 ILE A C 1
ATOM 841 O O . ILE A 1 103 ? -3.598 -0.367 8.819 1.00 94.50 103 ILE A O 1
ATOM 845 N N . LEU A 1 104 ? -1.647 0.328 9.682 1.00 95.75 104 LEU A N 1
ATOM 846 C CA . LEU A 1 104 ? -0.865 0.034 8.481 1.00 95.75 104 LEU A CA 1
ATOM 847 C C . LEU A 1 104 ? -0.674 -1.483 8.332 1.00 95.75 104 LEU A C 1
ATOM 849 O O . LEU A 1 104 ? 0.126 -2.094 9.048 1.00 95.75 104 LEU A O 1
ATOM 853 N N . LEU A 1 105 ? -1.387 -2.088 7.383 1.00 96.19 105 LEU A N 1
ATOM 854 C CA . LEU A 1 105 ? -1.340 -3.525 7.115 1.00 96.19 105 LEU A CA 1
ATOM 855 C C . LEU A 1 105 ? -0.202 -3.910 6.176 1.00 96.19 105 LEU A C 1
ATOM 857 O O . LEU A 1 105 ? 0.389 -4.967 6.364 1.00 96.19 105 LEU A O 1
ATOM 861 N N . SER A 1 106 ? 0.130 -3.077 5.187 1.00 96.12 106 SER A N 1
ATOM 862 C CA . SER A 1 106 ? 1.239 -3.334 4.260 1.00 96.12 106 SER A CA 1
ATOM 863 C C . SER A 1 106 ? 1.891 -2.052 3.757 1.00 96.12 106 SER A C 1
ATOM 865 O O . SER A 1 106 ? 1.256 -1.006 3.668 1.00 96.12 106 SER A O 1
ATOM 867 N N . SER A 1 107 ? 3.179 -2.136 3.413 1.00 95.75 107 SER A N 1
ATOM 868 C CA . SER A 1 107 ? 3.939 -1.050 2.787 1.00 95.75 107 SER A CA 1
ATOM 869 C C . SER A 1 107 ? 5.084 -1.628 1.960 1.00 95.75 107 SER A C 1
ATOM 871 O O . SER A 1 107 ? 6.083 -2.112 2.514 1.00 95.75 107 SER A O 1
ATOM 873 N N . TYR A 1 108 ? 4.969 -1.526 0.640 1.00 95.31 108 TYR A N 1
ATOM 874 C CA . TYR A 1 108 ? 5.903 -2.122 -0.313 1.00 95.31 108 TYR A CA 1
ATOM 875 C C . TYR A 1 108 ? 6.177 -1.180 -1.490 1.00 95.31 108 TYR A C 1
ATOM 877 O O . TYR A 1 108 ? 5.331 -0.376 -1.877 1.00 95.31 108 TYR A O 1
ATOM 885 N N . ARG 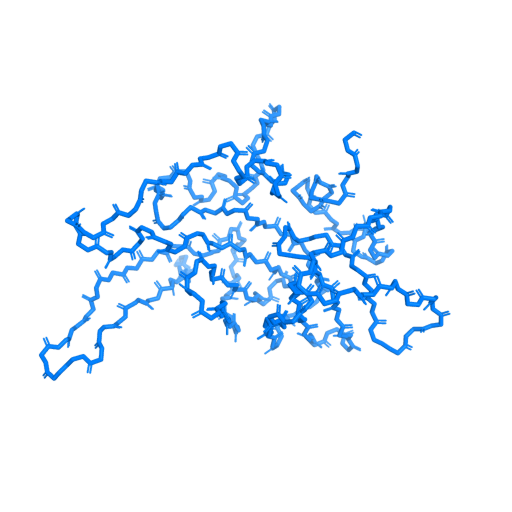A 1 109 ? 7.396 -1.244 -2.031 1.00 95.69 109 ARG A N 1
ATOM 886 C CA . ARG A 1 109 ? 7.773 -0.534 -3.254 1.00 95.69 109 ARG A CA 1
ATOM 887 C C . ARG A 1 109 ? 7.171 -1.288 -4.438 1.00 95.69 109 ARG A C 1
ATOM 889 O O . ARG A 1 109 ? 7.626 -2.387 -4.745 1.00 95.69 109 ARG A O 1
ATOM 896 N N . ALA A 1 110 ? 6.142 -0.717 -5.053 1.00 96.38 110 ALA A N 1
ATOM 897 C CA . ALA A 1 110 ? 5.440 -1.313 -6.185 1.00 96.38 110 ALA A CA 1
ATOM 898 C C . ALA A 1 110 ? 6.091 -0.924 -7.522 1.00 96.38 110 ALA A C 1
ATOM 900 O O . ALA A 1 110 ? 6.291 -1.766 -8.399 1.00 96.38 110 ALA A O 1
ATOM 901 N N . HIS A 1 111 ? 6.481 0.344 -7.637 1.00 97.25 111 HIS A N 1
ATOM 902 C CA . HIS A 1 111 ? 6.951 0.969 -8.871 1.00 97.25 111 HIS A CA 1
ATOM 903 C C . HIS A 1 111 ? 8.262 1.725 -8.664 1.00 97.25 111 HIS A C 1
ATOM 905 O O . HIS A 1 111 ? 8.635 2.049 -7.531 1.00 97.25 111 HIS A O 1
ATOM 911 N N . LEU A 1 112 ? 9.000 1.986 -9.744 1.00 96.75 112 LEU A N 1
ATOM 912 C CA . LEU A 1 112 ? 10.213 2.810 -9.682 1.00 96.75 112 LEU A CA 1
ATOM 913 C C . LEU A 1 112 ? 9.887 4.301 -9.598 1.00 96.75 112 LEU A C 1
ATOM 915 O O . LEU A 1 112 ? 10.649 5.039 -8.975 1.00 96.75 112 LEU A O 1
ATOM 919 N N . GLU A 1 113 ? 8.736 4.711 -10.117 1.00 96.75 113 GLU A N 1
ATOM 920 C CA . GLU A 1 113 ? 8.254 6.092 -10.108 1.00 96.75 113 GLU A CA 1
ATOM 921 C C . GLU A 1 113 ? 6.863 6.203 -9.469 1.00 96.75 113 GLU A C 1
ATOM 923 O O . GLU A 1 113 ? 6.370 5.253 -8.860 1.00 96.75 113 GLU A O 1
ATOM 928 N N . ALA A 1 114 ? 6.239 7.378 -9.568 1.00 97.62 114 ALA A N 1
ATOM 929 C CA . ALA A 1 114 ? 4.951 7.679 -8.956 1.00 97.62 114 ALA A CA 1
ATOM 930 C C . ALA A 1 114 ? 3.858 6.689 -9.373 1.00 97.62 114 ALA A C 1
ATOM 932 O O . ALA A 1 114 ? 3.737 6.349 -10.551 1.00 97.62 114 ALA A O 1
ATOM 933 N N . VAL A 1 115 ? 3.045 6.250 -8.409 1.00 98.31 115 VAL A N 1
ATOM 934 C CA . VAL A 1 115 ? 1.878 5.394 -8.665 1.00 98.31 115 VAL A CA 1
ATOM 935 C C . VAL A 1 115 ? 0.704 6.274 -9.090 1.00 98.31 115 VAL A C 1
ATOM 937 O O . VAL A 1 115 ? -0.007 6.828 -8.252 1.00 98.31 115 VAL A O 1
ATOM 940 N N . THR A 1 116 ? 0.528 6.441 -10.397 1.00 98.12 116 THR A N 1
ATOM 941 C CA . THR A 1 116 ? -0.442 7.370 -10.993 1.00 98.12 116 THR A CA 1
ATOM 942 C C . THR A 1 116 ? -1.887 6.934 -10.787 1.00 98.12 116 THR A C 1
ATOM 944 O O . THR A 1 116 ? -2.769 7.785 -10.700 1.00 98.12 116 THR A O 1
ATOM 947 N N . HIS A 1 117 ? -2.137 5.630 -10.670 1.00 98.12 117 HIS A N 1
ATOM 948 C CA . HIS A 1 117 ? -3.469 5.091 -10.423 1.00 98.12 117 HIS A CA 1
ATOM 949 C C . HIS A 1 117 ? -3.399 3.783 -9.637 1.00 98.12 117 HIS A C 1
ATOM 951 O O . HIS A 1 117 ? -2.437 3.020 -9.773 1.00 98.12 117 HIS A O 1
ATOM 957 N N . ILE A 1 118 ? -4.429 3.528 -8.831 1.00 98.31 118 ILE A N 1
ATOM 958 C CA . ILE A 1 118 ? -4.643 2.265 -8.125 1.00 98.31 118 ILE A CA 1
ATOM 959 C C . ILE A 1 118 ? -6.112 1.895 -8.253 1.00 98.31 118 ILE A C 1
ATOM 961 O O . ILE A 1 118 ? -6.974 2.749 -8.076 1.00 98.31 118 ILE A O 1
ATOM 965 N N . GLU A 1 119 ? -6.373 0.616 -8.487 1.00 97.69 119 GLU A N 1
ATOM 966 C CA . GLU A 1 119 ? -7.712 0.043 -8.526 1.00 97.69 119 GLU A CA 1
ATOM 967 C C . GLU A 1 119 ? -7.725 -1.311 -7.808 1.00 97.69 119 GLU A C 1
ATOM 969 O O . GLU A 1 119 ? -6.747 -2.063 -7.857 1.00 97.69 119 GLU A O 1
ATOM 974 N N . TYR A 1 120 ? -8.822 -1.625 -7.120 1.00 97.38 120 TYR A N 1
ATOM 975 C CA . TYR A 1 120 ? -9.037 -2.931 -6.502 1.00 97.38 120 TYR A CA 1
ATOM 976 C C . TYR A 1 120 ? -10.039 -3.738 -7.325 1.00 97.38 120 TYR A C 1
ATOM 978 O O . TYR A 1 120 ? -11.181 -3.322 -7.508 1.00 97.38 120 TYR A O 1
ATOM 986 N N . LEU A 1 121 ? -9.621 -4.917 -7.782 1.00 94.94 121 LEU A N 1
ATOM 987 C CA . LEU A 1 121 ? -10.481 -5.853 -8.492 1.00 94.94 121 LEU A CA 1
ATOM 988 C C . LEU A 1 121 ? -11.046 -6.869 -7.495 1.00 94.94 121 LEU A C 1
ATOM 990 O O . LEU A 1 121 ? -10.340 -7.782 -7.052 1.00 94.94 121 LEU A O 1
ATOM 994 N N . ALA A 1 122 ? -12.325 -6.700 -7.154 1.00 92.81 122 ALA A N 1
ATOM 995 C CA . ALA A 1 122 ? -13.006 -7.506 -6.144 1.00 92.81 122 ALA A CA 1
ATOM 996 C C . ALA A 1 122 ? -13.082 -8.992 -6.516 1.00 92.81 122 ALA A C 1
ATOM 998 O O . ALA A 1 122 ? -12.826 -9.840 -5.662 1.00 92.81 122 ALA A O 1
ATOM 999 N N . GLU A 1 123 ? -13.343 -9.292 -7.792 1.00 90.25 123 GLU A N 1
ATOM 1000 C CA . GLU A 1 123 ? -13.529 -10.659 -8.291 1.00 90.25 123 GLU A CA 1
ATOM 1001 C C . GLU A 1 123 ? -12.322 -11.555 -8.029 1.00 90.25 123 GLU A C 1
ATOM 1003 O O . GLU A 1 123 ? -12.501 -12.705 -7.675 1.00 90.25 123 GLU A O 1
ATOM 1008 N N . SER A 1 124 ? -11.090 -11.061 -8.147 1.00 90.44 124 SER A N 1
ATOM 1009 C CA . SER A 1 124 ? -9.884 -11.870 -7.900 1.00 90.44 124 SER A CA 1
ATOM 1010 C C . SER A 1 124 ? -9.081 -11.403 -6.686 1.00 90.44 124 SER A C 1
ATOM 1012 O O . SER A 1 124 ? -7.952 -11.847 -6.482 1.00 90.44 124 SER A O 1
ATOM 1014 N N . ARG A 1 125 ? -9.624 -10.469 -5.894 1.00 93.31 125 ARG A N 1
ATOM 1015 C CA . ARG A 1 125 ? -8.976 -9.874 -4.711 1.00 93.31 125 ARG A CA 1
ATOM 1016 C C . ARG A 1 125 ? -7.548 -9.387 -4.984 1.00 93.31 125 ARG A C 1
ATOM 1018 O O . ARG A 1 125 ? -6.612 -9.698 -4.239 1.00 93.31 125 ARG A O 1
ATOM 1025 N N . ILE A 1 126 ? -7.371 -8.631 -6.066 1.00 95.00 126 ILE A N 1
ATOM 1026 C CA . ILE A 1 126 ? -6.073 -8.056 -6.443 1.00 95.00 126 ILE A CA 1
ATOM 1027 C C . ILE A 1 126 ? -6.122 -6.536 -6.482 1.00 95.00 126 ILE A C 1
ATOM 1029 O O . ILE A 1 126 ? -7.165 -5.928 -6.698 1.00 95.00 126 ILE A O 1
ATOM 1033 N N . VAL A 1 127 ? -4.952 -5.935 -6.320 1.00 97.38 127 VAL A N 1
ATOM 1034 C CA . VAL A 1 127 ? -4.717 -4.508 -6.502 1.00 97.38 127 VAL A CA 1
ATOM 1035 C C . VAL A 1 127 ? -3.955 -4.321 -7.807 1.00 97.38 127 VAL A C 1
ATOM 1037 O O . VAL A 1 127 ? -2.902 -4.929 -8.008 1.00 97.38 127 VAL A O 1
ATOM 1040 N N . ILE A 1 128 ? -4.478 -3.481 -8.690 1.00 97.69 128 ILE A N 1
ATOM 1041 C CA . ILE A 1 128 ? -3.830 -3.057 -9.929 1.00 97.69 128 ILE A CA 1
ATOM 1042 C C . ILE A 1 128 ? -3.251 -1.668 -9.690 1.00 97.69 128 ILE A C 1
ATOM 1044 O O . ILE A 1 128 ? -3.915 -0.801 -9.128 1.00 97.69 128 ILE A O 1
ATOM 1048 N N . SER A 1 129 ? -2.010 -1.449 -10.108 1.00 98.25 129 SER A N 1
ATOM 1049 C CA . SER A 1 129 ? -1.357 -0.146 -10.022 1.00 98.25 129 SER A CA 1
ATOM 1050 C C . SER A 1 129 ? -0.712 0.231 -11.349 1.00 98.25 129 SER A C 1
ATOM 1052 O O . SER A 1 129 ? -0.010 -0.584 -11.949 1.00 98.25 129 SER A O 1
ATOM 1054 N N . SER A 1 130 ? -0.925 1.467 -11.798 1.00 98.19 130 SER A N 1
ATOM 1055 C CA . SER A 1 130 ? -0.207 2.066 -12.928 1.00 98.19 130 SER A CA 1
ATOM 1056 C C . SER A 1 130 ? 0.784 3.110 -12.434 1.00 98.19 130 SER A C 1
ATOM 1058 O O . SER A 1 130 ? 0.580 3.733 -11.388 1.00 98.19 130 SER A O 1
ATOM 1060 N N . SER A 1 131 ? 1.850 3.336 -13.194 1.00 98.38 131 SER A N 1
ATOM 1061 C CA . SER A 1 131 ? 2.891 4.283 -12.810 1.00 98.38 131 SER A CA 1
ATOM 1062 C C . SER A 1 131 ? 3.461 5.055 -13.989 1.00 98.38 131 SER A C 1
ATOM 1064 O O . SER A 1 131 ? 3.383 4.627 -15.141 1.00 98.38 131 SER A O 1
ATOM 1066 N N . SER A 1 132 ? 4.082 6.191 -13.669 1.00 98.19 132 SER A N 1
ATOM 1067 C CA . SER A 1 132 ? 4.960 6.928 -14.578 1.00 98.19 132 SER A CA 1
ATOM 1068 C C . SER A 1 132 ? 6.159 6.103 -15.060 1.00 98.19 132 SER A C 1
ATOM 1070 O O . SER A 1 132 ? 6.699 6.417 -16.111 1.00 98.19 132 SER A O 1
ATOM 1072 N N . ASP A 1 133 ? 6.503 4.991 -14.392 1.00 97.19 133 ASP A N 1
ATOM 1073 C CA . ASP A 1 133 ? 7.546 4.054 -14.842 1.00 97.19 133 ASP A CA 1
ATOM 1074 C C . ASP A 1 133 ? 7.161 3.213 -16.078 1.00 97.19 133 ASP A C 1
ATOM 1076 O O . ASP A 1 133 ? 7.866 2.270 -16.439 1.00 97.19 133 ASP A O 1
ATOM 1080 N N . HIS A 1 134 ? 6.045 3.557 -16.726 1.00 96.31 134 HIS A N 1
ATOM 1081 C CA . HIS A 1 134 ? 5.494 2.910 -17.915 1.00 96.31 134 HIS A CA 1
ATOM 1082 C C . HIS A 1 134 ? 5.073 1.451 -17.706 1.00 96.31 134 HIS A C 1
ATOM 1084 O O . HIS A 1 134 ? 4.958 0.694 -18.672 1.00 96.31 134 HIS A O 1
ATOM 1090 N N . THR A 1 135 ? 4.812 1.038 -16.464 1.00 96.62 135 THR A N 1
ATOM 1091 C CA . THR A 1 135 ? 4.311 -0.305 -16.164 1.00 96.62 135 THR A CA 1
ATOM 1092 C C . THR A 1 135 ? 2.963 -0.282 -15.455 1.00 96.62 135 THR A C 1
ATOM 1094 O O . THR A 1 135 ? 2.619 0.648 -14.721 1.00 96.62 135 THR A O 1
ATOM 1097 N N . VAL A 1 136 ? 2.201 -1.357 -15.661 1.00 97.19 136 VAL A N 1
ATOM 1098 C CA . VAL A 1 136 ? 1.003 -1.673 -14.881 1.00 97.19 136 VAL A CA 1
ATOM 1099 C C . VAL A 1 136 ? 1.218 -3.017 -14.206 1.00 97.19 136 VAL A C 1
ATOM 1101 O O . VAL A 1 136 ? 1.541 -4.008 -14.870 1.00 97.19 136 VAL A O 1
ATOM 1104 N N . ARG A 1 137 ? 1.082 -3.049 -12.882 1.00 96.12 137 ARG A N 1
ATOM 1105 C CA . ARG A 1 137 ? 1.418 -4.203 -12.046 1.00 96.12 137 ARG A CA 1
ATOM 1106 C C . ARG A 1 137 ? 0.235 -4.657 -11.220 1.00 96.12 137 ARG A C 1
ATOM 1108 O O . ARG A 1 137 ? -0.588 -3.856 -10.794 1.00 96.12 137 ARG A O 1
ATOM 1115 N N . LEU A 1 138 ? 0.186 -5.964 -11.010 1.00 95.31 138 LEU A N 1
ATOM 1116 C CA . LEU A 1 138 ? -0.832 -6.646 -10.236 1.00 95.31 138 LEU A CA 1
ATOM 1117 C C . LEU A 1 138 ? -0.205 -7.133 -8.935 1.00 95.31 138 LEU A C 1
ATOM 1119 O O . LEU A 1 138 ? 0.890 -7.712 -8.928 1.00 95.31 138 LEU A O 1
ATOM 1123 N N . TRP A 1 139 ? -0.934 -6.942 -7.847 1.00 95.50 139 TRP A N 1
ATOM 1124 C CA . TRP A 1 139 ? -0.516 -7.282 -6.499 1.00 95.50 139 TRP A CA 1
ATOM 1125 C C . TRP A 1 139 ? -1.644 -7.984 -5.769 1.00 95.50 139 TRP A C 1
ATOM 1127 O O . TRP A 1 139 ? -2.819 -7.738 -6.025 1.00 95.50 139 TRP A O 1
ATOM 1137 N N . THR A 1 140 ? -1.302 -8.829 -4.812 1.00 94.94 140 THR A N 1
ATOM 1138 C CA . THR A 1 140 ? -2.289 -9.291 -3.840 1.00 94.94 140 THR A CA 1
ATOM 1139 C C . THR A 1 140 ? -2.592 -8.175 -2.837 1.00 94.94 140 THR A C 1
ATOM 1141 O O . THR A 1 140 ? -1.809 -7.228 -2.711 1.00 94.94 140 THR A O 1
ATOM 1144 N N . VAL A 1 141 ? -3.682 -8.286 -2.073 1.00 94.62 141 VAL A N 1
ATOM 1145 C CA . VAL A 1 141 ? -4.019 -7.307 -1.017 1.00 94.62 141 VAL A CA 1
ATOM 1146 C C . VAL A 1 141 ? -2.866 -7.155 -0.016 1.00 94.62 141 VAL A C 1
ATOM 1148 O O . VAL A 1 141 ? -2.556 -6.048 0.426 1.00 94.62 141 VAL A O 1
ATOM 1151 N N . GLY A 1 142 ? -2.159 -8.253 0.279 1.00 93.44 142 GLY A N 1
ATOM 1152 C CA . GLY A 1 142 ? -0.961 -8.263 1.122 1.00 93.44 142 GLY A CA 1
ATOM 1153 C C . GLY A 1 142 ? 0.255 -7.520 0.545 1.00 93.44 142 GLY A C 1
ATOM 1154 O O . GLY A 1 142 ? 1.198 -7.226 1.287 1.00 93.44 142 GLY A O 1
ATOM 1155 N N . GLY A 1 143 ? 0.242 -7.192 -0.749 1.00 93.81 143 GLY A N 1
ATOM 1156 C CA . GLY A 1 143 ? 1.315 -6.499 -1.463 1.00 93.81 143 GLY A CA 1
ATOM 1157 C C . GLY A 1 143 ? 2.322 -7.411 -2.158 1.00 93.81 143 GLY A C 1
ATOM 1158 O O . GLY A 1 143 ? 3.437 -6.984 -2.471 1.00 93.81 143 GLY A O 1
ATOM 1159 N N . ARG A 1 144 ? 1.972 -8.684 -2.366 1.00 93.19 144 ARG A N 1
ATOM 1160 C CA . ARG A 1 144 ? 2.827 -9.628 -3.094 1.00 93.19 144 ARG A CA 1
ATOM 1161 C C . ARG A 1 144 ? 2.635 -9.466 -4.593 1.00 93.19 144 ARG A C 1
ATOM 1163 O O . ARG A 1 144 ? 1.509 -9.315 -5.050 1.00 93.19 144 ARG A O 1
ATOM 1170 N N . TYR A 1 145 ? 3.721 -9.498 -5.355 1.00 93.25 145 TYR A N 1
ATOM 1171 C CA . TYR A 1 145 ? 3.666 -9.296 -6.802 1.00 93.25 145 TYR A CA 1
ATOM 1172 C C . TYR A 1 145 ? 3.074 -10.507 -7.529 1.00 93.25 145 TYR A C 1
ATOM 1174 O O . TYR A 1 145 ? 3.564 -11.629 -7.385 1.00 93.25 145 TYR A O 1
ATOM 1182 N N . VAL A 1 146 ? 2.052 -10.251 -8.342 1.00 92.62 146 VAL A N 1
ATOM 1183 C CA . VAL A 1 146 ? 1.360 -11.246 -9.169 1.00 92.62 146 VAL A CA 1
ATOM 1184 C C . VAL A 1 146 ? 1.899 -11.233 -10.597 1.00 92.62 146 VAL A C 1
ATOM 1186 O O . VAL A 1 146 ? 2.192 -12.288 -11.155 1.00 92.62 146 VAL A O 1
ATOM 1189 N N . GLY A 1 147 ? 2.058 -10.050 -11.193 1.00 91.88 147 GLY A N 1
ATOM 1190 C CA . GLY A 1 147 ? 2.468 -9.924 -12.589 1.00 91.88 147 GLY A CA 1
ATOM 1191 C C . GLY A 1 147 ? 2.518 -8.482 -13.084 1.00 91.88 147 GLY A C 1
ATOM 1192 O O . GLY A 1 147 ? 2.082 -7.559 -12.400 1.00 91.88 147 GLY A O 1
ATOM 1193 N N . THR A 1 148 ? 3.057 -8.296 -14.288 1.00 94.00 148 THR A N 1
ATOM 1194 C CA . THR A 1 148 ? 3.088 -7.011 -15.002 1.00 94.00 148 THR A CA 1
ATOM 1195 C C . THR A 1 148 ? 2.371 -7.193 -16.337 1.00 94.00 148 THR A C 1
ATOM 1197 O O . THR A 1 148 ? 2.681 -8.138 -17.073 1.00 94.00 148 THR A O 1
ATOM 1200 N N . LEU A 1 149 ? 1.422 -6.303 -16.643 1.00 92.19 149 LEU A N 1
ATOM 1201 C CA . LEU A 1 149 ? 0.708 -6.287 -17.925 1.00 92.19 149 LEU A CA 1
ATOM 1202 C C . LEU A 1 149 ? 1.687 -6.088 -19.085 1.00 92.19 149 LEU A C 1
ATOM 1204 O O . LEU A 1 149 ? 2.646 -5.328 -18.985 1.00 92.19 149 LEU A O 1
ATOM 1208 N N . GLY A 1 150 ? 1.441 -6.799 -20.187 1.00 87.50 150 GLY A N 1
ATOM 1209 C CA . GLY A 1 150 ? 2.248 -6.697 -21.405 1.00 87.50 150 GLY A CA 1
ATOM 1210 C C . GLY A 1 150 ? 3.608 -7.401 -21.353 1.00 87.50 150 GLY A C 1
ATOM 1211 O O . GLY A 1 150 ? 4.443 -7.161 -22.219 1.00 87.50 150 GLY A O 1
ATOM 1212 N N . THR A 1 151 ? 3.861 -8.269 -20.366 1.00 86.56 151 THR A N 1
ATOM 1213 C CA . THR A 1 151 ? 5.104 -9.058 -20.319 1.00 86.56 151 THR A CA 1
ATOM 1214 C C . THR A 1 151 ? 4.956 -10.431 -20.972 1.00 86.56 151 THR A C 1
ATOM 1216 O O . THR A 1 151 ? 3.868 -10.990 -21.044 1.00 86.56 151 THR A O 1
ATOM 1219 N N . PHE A 1 152 ? 6.084 -11.007 -21.398 1.00 82.31 152 PHE A N 1
ATOM 1220 C CA . PHE A 1 152 ? 6.157 -12.370 -21.943 1.00 82.31 152 PHE A CA 1
ATOM 1221 C C . PHE A 1 152 ? 6.083 -13.470 -20.870 1.00 82.31 152 PHE A C 1
ATOM 1223 O O . PHE A 1 152 ? 6.180 -14.654 -21.190 1.00 82.31 152 PHE A O 1
ATOM 1230 N N . HIS A 1 153 ? 5.981 -13.101 -19.589 1.00 79.75 153 HIS A N 1
ATOM 1231 C CA . HIS A 1 153 ? 5.890 -14.083 -18.517 1.00 79.75 153 HIS A CA 1
ATOM 1232 C C . HIS A 1 153 ? 4.491 -14.705 -18.504 1.00 79.75 153 HIS A C 1
ATOM 1234 O O . HIS A 1 153 ? 3.511 -13.971 -18.637 1.00 79.75 153 HIS A O 1
ATOM 1240 N N . PRO A 1 154 ? 4.379 -16.030 -18.301 1.00 78.25 154 PRO A N 1
ATOM 1241 C CA . PRO A 1 154 ? 3.085 -16.668 -18.136 1.00 78.25 154 PRO A CA 1
ATOM 1242 C C . PRO A 1 154 ? 2.285 -16.004 -17.018 1.00 78.25 154 PRO A C 1
ATOM 1244 O O . PRO A 1 154 ? 2.811 -15.744 -15.931 1.00 78.25 154 PRO A O 1
ATOM 1247 N N . TRP A 1 155 ? 1.010 -15.758 -17.298 1.00 77.00 155 TRP A N 1
ATOM 1248 C CA . TRP A 1 155 ? 0.065 -15.269 -16.310 1.00 77.00 155 TRP A CA 1
ATOM 1249 C C . TRP A 1 155 ? -0.141 -16.310 -15.219 1.00 77.00 155 TRP A C 1
ATOM 1251 O O . TRP A 1 155 ? -0.233 -17.510 -15.486 1.00 77.00 155 TRP A O 1
ATOM 1261 N N . MET A 1 156 ? -0.2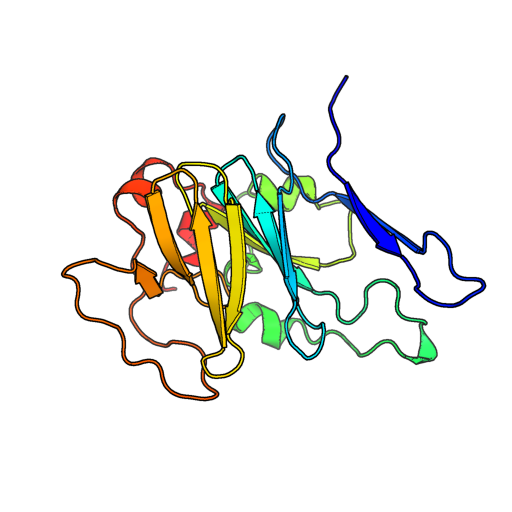31 -15.847 -13.975 1.00 81.12 156 MET A N 1
ATOM 1262 C CA . MET A 1 156 ? -0.725 -16.699 -12.908 1.00 81.12 156 MET A CA 1
ATOM 1263 C C . MET A 1 156 ? -2.226 -16.906 -13.104 1.00 81.12 156 MET A C 1
ATOM 1265 O O . MET A 1 156 ? -2.939 -15.962 -13.438 1.00 81.12 156 MET A O 1
ATOM 1269 N N . ASN A 1 157 ? -2.703 -18.131 -12.885 1.00 81.62 157 ASN A N 1
ATOM 1270 C CA . ASN A 1 157 ? -4.131 -18.421 -12.944 1.00 81.62 157 ASN A CA 1
ATOM 1271 C C . ASN A 1 157 ? -4.842 -17.695 -11.798 1.00 81.62 157 ASN A C 1
ATOM 1273 O O . ASN A 1 157 ? -4.739 -18.102 -10.639 1.00 81.62 157 ASN A O 1
ATOM 1277 N N . LEU A 1 158 ? -5.534 -16.609 -12.133 1.00 83.94 158 LEU A N 1
ATOM 1278 C CA . LEU A 1 158 ? -6.431 -15.916 -11.221 1.00 83.94 158 LEU A CA 1
ATOM 1279 C C . LEU A 1 158 ? -7.733 -16.712 -11.147 1.00 83.94 158 LEU A C 1
ATOM 1281 O O . LEU A 1 158 ? -8.305 -17.069 -12.174 1.00 83.94 158 LEU A O 1
ATOM 1285 N N . GLN A 1 159 ? -8.166 -17.027 -9.932 1.00 82.38 159 GLN A N 1
ATOM 1286 C CA . GLN A 1 159 ? -9.459 -17.651 -9.680 1.00 82.38 159 GLN A CA 1
ATOM 1287 C C . GLN A 1 159 ? -10.387 -16.609 -9.070 1.00 82.38 159 GLN A C 1
ATOM 1289 O O . GLN A 1 159 ? -9.938 -15.760 -8.297 1.00 82.38 159 GLN A O 1
ATOM 1294 N N . ASN A 1 160 ? -11.671 -16.692 -9.406 1.00 84.19 160 ASN A N 1
ATOM 1295 C CA . ASN A 1 160 ? -12.667 -15.812 -8.816 1.00 84.19 160 ASN A CA 1
ATOM 1296 C C . ASN A 1 160 ? -12.811 -16.098 -7.315 1.00 84.19 160 ASN A C 1
ATOM 1298 O O . ASN A 1 160 ? -12.624 -17.222 -6.846 1.00 84.19 160 ASN A O 1
ATOM 1302 N N . ASP A 1 161 ? -13.112 -15.043 -6.575 1.00 79.38 161 ASP A N 1
ATOM 1303 C CA . ASP A 1 161 ? -13.320 -14.944 -5.138 1.00 79.38 161 ASP A CA 1
ATOM 1304 C C . ASP A 1 161 ? -12.149 -15.389 -4.254 1.00 79.38 161 ASP A C 1
ATOM 1306 O O . ASP A 1 161 ? -12.270 -15.380 -3.024 1.00 79.38 161 ASP A O 1
ATOM 1310 N N . MET A 1 162 ? -10.988 -15.698 -4.839 1.00 82.00 162 MET A N 1
ATOM 1311 C CA . MET A 1 162 ? -9.803 -16.148 -4.115 1.00 82.00 162 MET A CA 1
ATOM 1312 C C . MET A 1 162 ? -8.603 -15.246 -4.365 1.00 82.00 162 MET A C 1
ATOM 1314 O O . MET A 1 162 ? -8.292 -14.880 -5.494 1.00 82.00 162 MET A O 1
ATOM 1318 N N . GLU A 1 163 ? -7.878 -14.930 -3.289 1.00 82.56 163 GLU A N 1
ATOM 1319 C CA . GLU A 1 163 ? -6.600 -14.239 -3.423 1.00 82.56 163 GLU A CA 1
ATOM 1320 C C . GLU A 1 163 ? -5.608 -15.182 -4.129 1.00 82.56 163 GLU A C 1
ATOM 1322 O O . GLU A 1 163 ? -5.492 -16.345 -3.720 1.00 82.56 163 GLU A O 1
ATOM 1327 N N . PRO A 1 164 ? -4.877 -14.699 -5.148 1.00 84.50 164 PRO A N 1
ATOM 1328 C CA . PRO A 1 164 ? -3.652 -15.301 -5.656 1.00 84.50 164 PRO A CA 1
ATOM 1329 C C . PRO A 1 164 ? -2.871 -16.171 -4.669 1.00 84.50 164 PRO A C 1
ATOM 1331 O O . PRO A 1 164 ? -2.495 -15.703 -3.596 1.00 84.50 164 PRO A O 1
ATOM 1334 N N . GLN A 1 165 ? -2.554 -17.406 -5.060 1.00 81.69 165 GLN A N 1
ATOM 1335 C CA . GLN A 1 165 ? -1.674 -18.302 -4.306 1.00 81.69 165 GLN A CA 1
ATOM 1336 C C . GLN A 1 165 ? -0.537 -18.795 -5.196 1.00 81.69 165 GLN A C 1
ATOM 1338 O O . GLN A 1 165 ? -0.727 -19.032 -6.387 1.00 81.69 165 GLN A O 1
ATOM 1343 N N . GLY A 1 166 ? 0.642 -18.995 -4.612 1.00 75.69 166 GLY A N 1
ATOM 1344 C CA . GLY A 1 166 ? 1.777 -19.584 -5.314 1.00 75.69 166 GLY A CA 1
ATOM 1345 C C . GLY A 1 166 ? 3.101 -18.919 -4.968 1.00 75.69 166 GLY A C 1
ATOM 1346 O O . GLY A 1 166 ? 3.166 -18.050 -4.092 1.00 75.69 166 GLY A O 1
ATOM 1347 N N . PRO A 1 167 ? 4.192 -19.331 -5.630 1.00 80.19 167 PRO A N 1
ATOM 1348 C CA . PRO A 1 167 ? 5.482 -18.747 -5.360 1.00 80.19 167 PRO A CA 1
ATOM 1349 C C . PRO A 1 167 ? 5.549 -17.325 -5.920 1.00 80.19 167 PRO A C 1
ATOM 1351 O O . PRO A 1 167 ? 5.799 -17.109 -7.106 1.00 80.19 167 PRO A O 1
ATOM 1354 N N . PHE A 1 168 ? 5.366 -16.343 -5.044 1.00 85.94 168 PHE A N 1
ATOM 1355 C CA . PHE A 1 168 ? 5.525 -14.940 -5.402 1.00 85.94 168 PHE A CA 1
ATOM 1356 C C . PHE A 1 168 ? 6.991 -14.618 -5.690 1.00 85.94 168 PHE A C 1
ATOM 1358 O O . PHE A 1 168 ? 7.906 -15.093 -5.009 1.00 85.94 168 PHE A O 1
ATOM 1365 N N . ARG A 1 169 ? 7.208 -13.797 -6.717 1.00 86.81 169 ARG A N 1
ATOM 1366 C CA . ARG A 1 169 ? 8.521 -13.271 -7.110 1.00 86.81 169 ARG A CA 1
ATOM 1367 C C . ARG A 1 169 ? 8.561 -11.779 -6.820 1.00 86.81 169 ARG A C 1
ATOM 1369 O O . ARG A 1 169 ? 7.530 -11.163 -6.629 1.00 86.81 169 ARG A O 1
ATOM 1376 N N . ILE A 1 170 ? 9.747 -11.185 -6.820 1.00 87.50 170 ILE A N 1
ATOM 1377 C CA . ILE A 1 170 ? 9.890 -9.723 -6.786 1.00 87.50 170 ILE A CA 1
ATOM 1378 C C . ILE A 1 170 ? 10.199 -9.260 -8.209 1.00 87.50 170 ILE A C 1
ATOM 1380 O O . ILE A 1 170 ? 11.048 -9.899 -8.844 1.00 87.50 170 ILE A O 1
ATOM 1384 N N . PRO A 1 171 ? 9.588 -8.168 -8.706 1.00 88.94 171 PRO A N 1
ATOM 1385 C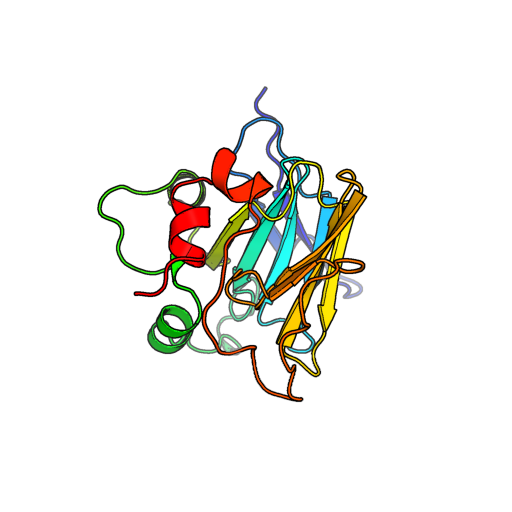 CA . PRO A 1 171 ? 10.004 -7.558 -9.962 1.00 88.94 171 PRO A CA 1
ATOM 1386 C C . PRO A 1 171 ? 11.525 -7.295 -9.956 1.00 88.94 171 PRO A C 1
ATOM 1388 O O . PRO A 1 171 ? 12.042 -6.760 -8.966 1.00 88.94 171 PRO A O 1
ATOM 1391 N N . PRO A 1 172 ? 12.284 -7.713 -10.988 1.00 87.25 172 PRO A N 1
ATOM 1392 C CA . PRO A 1 172 ? 13.752 -7.658 -10.968 1.00 87.25 172 PRO A CA 1
ATOM 1393 C C . PRO A 1 172 ? 14.332 -6.260 -10.731 1.00 87.25 172 PRO A C 1
ATOM 1395 O O . PRO A 1 172 ? 15.367 -6.108 -10.082 1.00 87.25 172 PRO A O 1
ATOM 1398 N N . ASP A 1 173 ? 13.654 -5.247 -11.248 1.00 90.62 173 ASP A N 1
ATOM 1399 C CA . ASP A 1 173 ? 13.944 -3.830 -11.081 1.00 90.62 173 ASP A CA 1
ATOM 1400 C C . ASP A 1 173 ? 13.692 -3.364 -9.637 1.00 90.62 173 ASP A C 1
ATOM 1402 O O . ASP A 1 173 ? 14.573 -2.767 -9.017 1.00 90.62 173 ASP A O 1
ATOM 1406 N N . ILE A 1 174 ? 12.554 -3.743 -9.046 1.00 92.81 174 ILE A N 1
ATOM 1407 C CA . ILE A 1 174 ? 12.224 -3.439 -7.646 1.00 92.81 174 ILE A CA 1
ATOM 1408 C C . ILE A 1 174 ? 13.200 -4.116 -6.700 1.00 92.81 174 ILE A C 1
ATOM 1410 O O . ILE A 1 174 ? 13.600 -3.512 -5.711 1.00 92.81 174 ILE A O 1
ATOM 1414 N N . LYS A 1 175 ? 13.646 -5.339 -7.004 1.00 88.88 175 LYS A N 1
ATOM 1415 C CA . LYS A 1 175 ? 14.609 -6.074 -6.171 1.00 88.88 175 LYS A CA 1
ATOM 1416 C C . LYS A 1 175 ? 15.884 -5.265 -5.897 1.00 88.88 175 LYS A C 1
ATOM 1418 O O . LYS A 1 175 ? 16.467 -5.426 -4.828 1.00 88.88 175 LYS A O 1
ATOM 1423 N N . ARG A 1 176 ? 16.296 -4.388 -6.821 1.00 87.25 176 ARG A N 1
ATOM 1424 C CA . ARG A 1 176 ? 17.492 -3.535 -6.684 1.00 87.25 176 ARG A CA 1
ATOM 1425 C C . ARG A 1 176 ? 17.293 -2.350 -5.738 1.00 87.25 176 ARG A C 1
ATOM 1427 O O . ARG A 1 176 ? 18.263 -1.872 -5.165 1.00 87.25 176 ARG A O 1
ATOM 1434 N N . VAL A 1 177 ? 16.053 -1.896 -5.565 1.00 87.56 177 VAL A N 1
ATOM 1435 C CA . VAL A 1 177 ? 15.689 -0.716 -4.756 1.00 87.56 177 VAL A CA 1
ATOM 1436 C C . VAL A 1 177 ? 14.774 -1.060 -3.574 1.00 87.56 177 VAL A C 1
ATOM 1438 O O . VAL A 1 177 ? 14.272 -0.176 -2.880 1.00 87.56 177 VAL A O 1
ATOM 1441 N N . ALA A 1 178 ? 14.529 -2.351 -3.343 1.00 84.62 178 ALA A N 1
ATOM 1442 C CA . ALA A 1 178 ? 13.554 -2.832 -2.381 1.00 84.62 178 ALA A CA 1
ATOM 1443 C C . ALA A 1 178 ? 13.964 -2.479 -0.947 1.00 84.62 178 ALA A C 1
ATOM 1445 O O . ALA A 1 178 ? 15.042 -2.833 -0.469 1.00 84.62 178 ALA A O 1
ATOM 1446 N N . SER A 1 179 ? 13.048 -1.843 -0.217 1.00 83.06 179 SER A N 1
ATOM 1447 C CA . SER A 1 179 ? 13.190 -1.668 1.227 1.00 83.06 179 SER A CA 1
ATOM 1448 C C . SER A 1 179 ? 13.133 -3.017 1.957 1.00 83.06 179 SER A C 1
ATOM 1450 O O . SER A 1 179 ? 12.594 -4.003 1.445 1.00 83.06 179 SER A O 1
ATOM 1452 N N . SER A 1 180 ? 13.600 -3.057 3.210 1.00 82.69 180 SER A N 1
ATOM 1453 C CA . SER A 1 180 ? 13.465 -4.250 4.059 1.00 82.69 180 SER A CA 1
ATOM 1454 C C . SER A 1 180 ? 12.010 -4.724 4.186 1.00 82.69 180 SER A C 1
ATOM 1456 O O . SER A 1 180 ? 11.762 -5.928 4.207 1.00 82.69 180 SER A O 1
ATOM 1458 N N . THR A 1 181 ? 11.043 -3.797 4.201 1.00 85.44 181 THR A N 1
ATOM 1459 C CA . THR A 1 181 ? 9.608 -4.118 4.237 1.00 85.44 181 THR A CA 1
ATOM 1460 C C . THR A 1 181 ? 9.119 -4.694 2.909 1.00 85.44 181 THR A C 1
ATOM 1462 O O . THR A 1 181 ? 8.397 -5.684 2.918 1.00 85.44 181 THR A O 1
ATOM 1465 N N . THR A 1 182 ? 9.574 -4.154 1.774 1.00 85.12 182 THR A N 1
ATOM 1466 C CA . THR A 1 182 ? 9.243 -4.660 0.427 1.00 85.12 182 THR A CA 1
ATOM 1467 C C . THR A 1 182 ? 9.745 -6.088 0.231 1.00 85.12 182 THR A C 1
ATOM 1469 O O . THR A 1 182 ? 9.015 -6.951 -0.259 1.00 85.12 182 THR A O 1
ATOM 1472 N N . LEU A 1 183 ? 10.986 -6.357 0.653 1.00 85.75 183 LEU A N 1
ATOM 1473 C CA . LEU A 1 183 ? 11.552 -7.703 0.623 1.00 85.75 183 LEU A CA 1
ATOM 1474 C C . LEU A 1 183 ? 10.759 -8.649 1.526 1.00 85.75 183 LEU A C 1
ATOM 1476 O O . LEU A 1 183 ? 10.488 -9.772 1.128 1.00 85.75 183 LEU A O 1
ATOM 1480 N N . LYS A 1 184 ? 10.372 -8.206 2.726 1.00 85.75 184 LYS A N 1
ATOM 1481 C CA . LYS A 1 184 ? 9.607 -9.022 3.675 1.00 85.75 184 LYS A CA 1
ATOM 1482 C C . LYS A 1 184 ? 8.232 -9.415 3.141 1.00 85.75 184 LYS A C 1
ATOM 1484 O O . LYS A 1 184 ? 7.859 -10.572 3.272 1.00 85.75 184 LYS A O 1
ATOM 1489 N N . VAL A 1 185 ? 7.506 -8.479 2.533 1.00 84.69 185 VAL A N 1
ATOM 1490 C CA . VAL A 1 185 ? 6.181 -8.746 1.950 1.00 84.69 185 VAL A CA 1
ATOM 1491 C C . VAL A 1 185 ? 6.260 -9.853 0.895 1.00 84.69 185 VAL A C 1
ATOM 1493 O O . VAL A 1 185 ? 5.407 -10.735 0.870 1.00 84.69 185 VAL A O 1
ATOM 1496 N N . ASN A 1 186 ? 7.323 -9.860 0.087 1.00 78.25 186 ASN A N 1
ATOM 1497 C CA . ASN A 1 186 ? 7.505 -10.825 -0.996 1.00 78.25 186 ASN A CA 1
ATOM 1498 C C . ASN A 1 186 ? 8.310 -12.082 -0.624 1.00 78.25 186 ASN A C 1
ATOM 1500 O O . ASN A 1 186 ? 8.440 -12.982 -1.452 1.00 78.25 186 ASN A O 1
ATOM 1504 N N . LYS A 1 187 ? 8.878 -12.168 0.583 1.00 69.00 187 LYS A N 1
ATOM 1505 C CA . LYS A 1 187 ? 9.538 -13.396 1.037 1.00 69.00 187 LYS A CA 1
ATOM 1506 C C . LYS A 1 187 ? 8.479 -14.449 1.344 1.00 69.00 187 LYS A C 1
ATOM 1508 O O . LYS A 1 187 ? 7.507 -14.184 2.049 1.00 69.00 187 LYS A O 1
ATOM 1513 N N . GLN A 1 188 ? 8.699 -15.649 0.823 1.00 53.59 188 GLN A N 1
ATOM 1514 C CA . GLN A 1 188 ? 8.061 -16.845 1.355 1.00 53.59 188 GLN A CA 1
ATOM 1515 C C . GLN A 1 188 ? 8.722 -17.128 2.709 1.00 53.59 188 GLN A C 1
ATOM 1517 O O . GLN A 1 188 ? 9.946 -17.009 2.826 1.00 53.59 188 GLN A O 1
ATOM 1522 N N . GLY A 1 189 ? 7.889 -17.332 3.731 1.00 45.31 189 GLY A N 1
ATOM 1523 C CA . GLY A 1 189 ? 8.341 -17.742 5.060 1.00 45.31 189 GLY A CA 1
ATOM 1524 C C . GLY A 1 189 ? 8.974 -19.121 5.022 1.00 45.31 189 GLY A C 1
ATOM 1525 O O . GLY A 1 189 ? 8.587 -19.906 4.127 1.00 45.31 189 GLY A O 1
#

Foldseek 3Di:
DQDFAKDWDWDPPPPIDTLDIDGDDLDTPKYFQEWEADPVRQWIWTWIQQQKIWIWGCQQPSDPPVNRDDDPVVVLVVLALLPDDDPDDFSRCVRCVVPPPRDTSAMWRRDNGTFNYWYADQFQQWIWTDGPNRWIFIAHSNGFGQDIPPDPDDHDDGHTPYHDDDQTDDDPVCVVVITPRNCSSNDDD

Secondary structure (DSSP, 8-state):
-----EEEEE--STT--EEEEEE---STT--EEEEEE-TTS-EEEEEETTSEEEEEE-TTTT--GGGPPP--HHHHHHH-GGGSPPSS--HHHHHTTT--SSEEEEEEE--SS-EEEEEEETTTTEEEEEETTS-EEEEETT--EEEETT-SSPPP---TTS---S-----HHHHHH--HHHHHHH---

Organism: NCBI:txid61472

pLDDT: mean 86.92, std 12.36, range [33.69, 98.38]

Radius of gyration: 16.41 Å; Cα contacts (8 Å, |Δi|>4): 391; chains: 1; bounding box: 43×42×41 Å

Nearest PDB structures (foldseek):
  3mkq-assembly1_C  TM=8.473E-01  e=6.484E-04  Saccharomyces cerevisiae YJM789
  6eoj-assembly1_D  TM=8.136E-01  e=1.168E-03  Saccharomyces cerevisiae S288C
  6r92-assembly1_L  TM=7.297E-01  e=1.982E-03  Homo sapiens
  7qep-assembly1_RA  TM=7.533E-01  e=5.387E-03  Encephalitozoon cuniculi GB-M1
  8t2x-assembly1_Bg  TM=3.992E-01  e=7.736E-04  Saccharomyces cerevisiae

Mean predicted aligned error: 6.36 Å

Solvent-accessible surface area (backbone atoms only — not comparable to full-atom values): 10964 Å² total; per-residue (Å²): 134,81,78,79,44,67,48,78,43,73,49,90,52,101,86,45,52,84,76,49,71,40,81,74,57,63,53,92,89,35,40,77,67,22,64,32,55,47,99,82,46,45,38,39,39,39,18,17,49,71,3,31,38,33,29,29,40,36,63,57,47,95,47,60,76,95,72,44,61,85,82,62,59,70,62,52,46,72,59,12,52,56,64,50,90,65,98,66,83,44,59,66,57,63,58,41,66,94,40,81,60,53,39,78,43,27,57,29,62,76,45,89,27,28,20,65,38,46,44,58,43,70,57,38,41,30,33,39,37,32,32,76,66,76,48,39,38,35,23,34,74,41,58,30,46,64,50,54,71,95,55,94,66,84,77,70,88,77,46,76,81,35,63,78,83,76,92,54,50,70,60,76,72,44,64,78,72,49,46,75,45,28,50,48,34,35,49,81,128

InterPro domains:
  IPR001680 WD40 repeat [PF00400] (105-139)
  IPR001680 WD40 repeat [PS50082] (108-141)
  IPR001680 WD40 repeat [SM00320] (18-57)
  IPR001680 WD40 repeat [SM00320] (101-140)
  IPR015943 WD40/YVTN repeat-like-containing domain superfamily [G3DSA:2.130.10.10] (6-153)
  IPR036322 WD40-repeat-containing domain superfamily [SSF50978] (20-145)
  IPR051242 WD repeat and EF-hand domain-containing protein [PTHR44324] (8-185)